Protein AF-A0A1W9LUV1-F1 (afdb_monomer)

Nearest PDB structures (foldseek):
  4aqg-assembly1_A  TM=1.343E-01  e=5.822E+00  Orthonairovirus haemorrhagiae

Structure (mmCIF, N/CA/C/O backbone):
data_AF-A0A1W9LUV1-F1
#
_entry.id   AF-A0A1W9LUV1-F1
#
loop_
_atom_site.group_PDB
_atom_site.id
_atom_site.type_symbol
_atom_site.label_atom_id
_atom_site.label_alt_id
_atom_site.label_comp_id
_atom_site.label_asym_id
_atom_site.label_entity_id
_atom_site.label_seq_id
_atom_site.pdbx_PDB_ins_code
_atom_site.Cartn_x
_atom_site.Cartn_y
_atom_site.Cartn_z
_atom_site.occupancy
_atom_site.B_iso_or_equiv
_atom_site.auth_seq_id
_atom_site.auth_comp_id
_atom_site.auth_asym_id
_atom_site.auth_atom_id
_atom_site.pdbx_PDB_model_num
ATOM 1 N N . PRO A 1 1 ? 11.591 26.252 -3.740 1.00 35.94 1 PRO A N 1
ATOM 2 C CA . PRO A 1 1 ? 12.632 25.291 -3.309 1.00 35.94 1 PRO A CA 1
ATOM 3 C C . PRO A 1 1 ? 13.665 25.132 -4.427 1.00 35.94 1 PRO A C 1
ATOM 5 O O . PRO A 1 1 ? 13.348 24.593 -5.482 1.00 35.94 1 PRO A O 1
ATOM 8 N N . CYS A 1 2 ? 14.838 25.736 -4.238 1.00 26.61 2 CYS A N 1
ATOM 9 C CA . CYS A 1 2 ? 15.963 25.595 -5.154 1.00 26.61 2 CYS A CA 1
ATOM 10 C C . CYS A 1 2 ? 16.460 24.149 -5.034 1.00 26.61 2 CYS A C 1
ATOM 12 O O . CYS A 1 2 ? 16.836 23.737 -3.942 1.00 26.61 2 CYS A O 1
ATOM 14 N N . PHE A 1 3 ? 16.356 23.366 -6.105 1.00 33.03 3 PHE A N 1
ATOM 15 C CA . PHE A 1 3 ? 16.938 22.026 -6.152 1.00 33.03 3 PHE A CA 1
ATOM 16 C C . PHE A 1 3 ? 18.464 22.160 -6.077 1.00 33.03 3 PHE A C 1
ATOM 18 O O . PHE A 1 3 ? 19.023 22.995 -6.791 1.00 33.03 3 PHE A O 1
ATOM 25 N N . GLU A 1 4 ? 19.138 21.347 -5.265 1.00 45.16 4 GLU A N 1
ATOM 26 C CA . GLU A 1 4 ? 20.599 21.269 -5.316 1.00 45.16 4 GLU A CA 1
ATOM 27 C C . GLU A 1 4 ? 21.034 20.719 -6.689 1.00 45.16 4 GLU A C 1
ATOM 29 O O . GLU A 1 4 ? 20.419 19.802 -7.246 1.00 45.16 4 GLU A O 1
ATOM 34 N N . GLU A 1 5 ? 22.093 21.297 -7.266 1.00 40.78 5 GLU A N 1
ATOM 35 C CA . GLU A 1 5 ? 22.577 21.003 -8.626 1.00 40.78 5 GLU A CA 1
ATOM 36 C C . GLU A 1 5 ? 22.843 19.508 -8.878 1.00 40.78 5 GLU A C 1
ATOM 38 O O . GLU A 1 5 ? 22.797 19.051 -10.021 1.00 40.78 5 GLU A O 1
ATOM 43 N N . GLU A 1 6 ? 23.081 18.723 -7.830 1.00 44.38 6 GLU A N 1
ATOM 44 C CA . GLU A 1 6 ? 23.511 17.329 -7.917 1.00 44.38 6 GLU A CA 1
ATOM 45 C C . GLU A 1 6 ? 22.343 16.321 -7.970 1.00 44.38 6 GLU A C 1
ATOM 47 O O . GLU A 1 6 ? 22.451 15.305 -8.665 1.00 44.38 6 GLU A O 1
ATOM 52 N N . GLU A 1 7 ? 21.187 16.612 -7.350 1.00 44.09 7 GLU A N 1
ATOM 53 C CA . GLU A 1 7 ? 19.952 15.839 -7.590 1.00 44.09 7 GLU A CA 1
ATOM 54 C C . GLU A 1 7 ? 19.446 16.110 -9.007 1.00 44.09 7 GLU A C 1
ATOM 56 O O . GLU A 1 7 ? 19.129 15.177 -9.752 1.00 44.09 7 GLU A O 1
ATOM 61 N N . GLN A 1 8 ? 19.513 17.374 -9.444 1.00 52.41 8 GLN A N 1
ATOM 62 C CA . GLN A 1 8 ? 19.297 17.706 -10.845 1.00 52.41 8 GLN A CA 1
ATOM 63 C C . GLN A 1 8 ? 20.278 16.955 -11.747 1.00 52.41 8 GLN A C 1
ATOM 65 O O . GLN A 1 8 ? 19.865 16.501 -12.806 1.00 52.41 8 GLN A O 1
ATOM 70 N N . GLN A 1 9 ? 21.548 16.771 -11.370 1.00 50.47 9 GLN A N 1
ATOM 71 C CA . GLN A 1 9 ? 22.484 15.961 -12.157 1.00 50.47 9 GLN A CA 1
ATOM 72 C C . GLN A 1 9 ? 22.097 14.480 -12.198 1.00 50.47 9 GLN A C 1
ATOM 74 O O . GLN A 1 9 ? 22.170 13.895 -13.274 1.00 50.47 9 GLN A O 1
ATOM 79 N N . PHE A 1 10 ? 21.653 13.864 -11.097 1.00 52.03 10 PHE A N 1
ATOM 80 C CA . PHE A 1 10 ? 21.172 12.475 -11.110 1.00 52.03 10 PHE A CA 1
ATOM 81 C C . PHE A 1 10 ? 19.914 12.325 -11.977 1.00 52.03 10 PHE A C 1
ATOM 83 O O . PHE A 1 10 ? 19.865 11.470 -12.862 1.00 52.03 10 PHE A O 1
ATOM 90 N N . GLU A 1 11 ? 18.923 13.199 -11.802 1.00 53.28 11 GLU A N 1
ATOM 91 C CA . GLU A 1 11 ? 17.719 13.210 -12.633 1.00 53.28 11 GLU A CA 1
ATOM 92 C C . GLU A 1 11 ? 18.021 13.523 -14.107 1.00 53.28 11 GLU A C 1
ATOM 94 O O . GLU A 1 11 ? 17.434 12.905 -14.994 1.00 53.28 11 GLU A O 1
ATOM 99 N N . ARG A 1 12 ? 18.958 14.438 -14.397 1.00 55.22 12 ARG A N 1
ATOM 100 C CA . ARG A 1 12 ? 19.444 14.731 -15.761 1.00 55.22 12 ARG A CA 1
ATOM 101 C C . ARG A 1 12 ? 20.170 13.524 -16.358 1.00 55.22 12 ARG A C 1
ATOM 103 O O . ARG A 1 12 ? 20.019 13.255 -17.546 1.00 55.22 12 ARG A O 1
ATOM 110 N N . LYS A 1 13 ? 20.923 12.780 -15.546 1.00 52.38 13 LYS A N 1
ATOM 111 C CA . LYS A 1 13 ? 21.711 11.608 -15.954 1.00 52.38 13 LYS A CA 1
ATOM 112 C C . LYS A 1 13 ? 20.850 10.388 -16.256 1.00 52.38 13 LYS A C 1
ATOM 114 O O . LYS A 1 13 ? 21.116 9.679 -17.218 1.00 52.38 13 LYS A O 1
ATOM 119 N N . TYR A 1 14 ? 19.776 10.188 -15.498 1.00 56.25 14 TYR A N 1
ATOM 120 C CA . TYR A 1 14 ? 18.808 9.109 -15.717 1.00 56.25 14 TYR A CA 1
ATOM 121 C C . TYR A 1 14 ? 17.486 9.635 -16.267 1.00 56.25 14 TYR A C 1
ATOM 123 O O . TYR A 1 14 ? 16.431 9.053 -16.011 1.00 56.25 14 TYR A O 1
ATOM 131 N N . LYS A 1 15 ? 17.540 10.719 -17.051 1.00 55.66 15 LYS A N 1
ATOM 132 C CA . LYS A 1 15 ? 16.365 11.445 -17.547 1.00 55.66 15 LYS A CA 1
ATOM 133 C C . LYS A 1 15 ? 15.333 10.533 -18.194 1.00 55.66 15 LYS A C 1
ATOM 135 O O . LYS A 1 15 ? 14.156 10.806 -18.053 1.00 55.66 15 LYS A O 1
ATOM 140 N N . ASN A 1 16 ? 15.738 9.436 -18.832 1.00 48.62 16 ASN A N 1
ATOM 141 C CA . ASN A 1 16 ? 14.811 8.482 -19.449 1.00 48.62 16 ASN A CA 1
ATOM 142 C C . ASN A 1 16 ? 14.087 7.585 -18.426 1.00 48.62 16 ASN A C 1
ATOM 144 O O . ASN A 1 16 ? 12.882 7.390 -18.559 1.00 48.62 16 ASN A O 1
ATOM 148 N N . ILE A 1 17 ? 14.773 7.115 -17.372 1.00 52.34 17 ILE A N 1
ATOM 149 C CA . ILE A 1 17 ? 14.122 6.433 -16.235 1.00 52.34 17 ILE A CA 1
ATOM 150 C C . ILE A 1 17 ? 13.185 7.413 -15.555 1.00 52.34 17 ILE A C 1
ATOM 152 O O . ILE A 1 17 ? 12.023 7.111 -15.345 1.00 52.34 17 ILE A O 1
ATOM 156 N N . PHE A 1 18 ? 13.674 8.613 -15.251 1.00 53.88 18 PHE A N 1
ATOM 157 C CA . PHE A 1 18 ? 12.860 9.628 -14.610 1.00 53.88 18 PHE A CA 1
ATOM 158 C C . PHE A 1 18 ? 11.745 10.131 -15.512 1.00 53.88 18 PHE A C 1
ATOM 160 O O . PHE A 1 18 ? 10.727 10.512 -14.982 1.00 53.88 18 PHE A O 1
ATOM 167 N N . LYS A 1 19 ? 11.851 10.105 -16.841 1.00 60.12 19 LYS A N 1
ATOM 168 C CA . LYS A 1 19 ? 10.732 10.436 -17.733 1.00 60.12 19 LYS A CA 1
ATOM 169 C C . LYS A 1 19 ? 9.637 9.374 -17.628 1.00 60.12 19 LYS A C 1
ATOM 171 O O . LYS A 1 19 ? 8.477 9.733 -17.484 1.00 60.12 19 LYS A O 1
ATOM 176 N N . LEU A 1 20 ? 10.019 8.095 -17.608 1.00 58.31 20 LEU A N 1
ATOM 177 C CA . LEU A 1 20 ? 9.099 6.967 -17.426 1.00 58.31 20 LEU A CA 1
ATOM 178 C C . LEU A 1 20 ? 8.501 6.920 -16.008 1.00 58.31 20 LEU A C 1
ATOM 180 O O . LEU A 1 20 ? 7.327 6.604 -15.831 1.00 58.31 20 LEU A O 1
ATOM 184 N N . LEU A 1 21 ? 9.294 7.273 -14.992 1.00 55.88 21 LEU A N 1
ATOM 185 C CA . LEU A 1 21 ? 8.849 7.349 -13.606 1.00 55.88 21 LEU A CA 1
ATOM 186 C C . LEU A 1 21 ? 8.041 8.624 -13.340 1.00 55.88 21 LEU A C 1
ATOM 188 O O . LEU A 1 21 ? 7.034 8.516 -12.680 1.00 55.88 21 LEU A O 1
ATOM 192 N N . LYS A 1 22 ? 8.381 9.803 -13.878 1.00 57.75 22 LYS A N 1
ATOM 193 C CA . LYS A 1 22 ? 7.705 11.099 -13.624 1.00 57.75 22 LYS A CA 1
ATOM 194 C C . LYS A 1 22 ? 6.375 11.276 -14.361 1.00 57.75 22 LYS A C 1
ATOM 196 O O . LYS A 1 22 ? 5.813 12.373 -14.330 1.00 57.75 22 LYS A O 1
ATOM 201 N N . ALA A 1 23 ? 5.859 10.244 -15.026 1.00 60.81 23 ALA A N 1
ATOM 202 C CA . ALA A 1 23 ? 4.505 10.282 -15.556 1.00 60.81 23 ALA A CA 1
ATOM 203 C C . ALA A 1 23 ? 3.530 10.534 -14.390 1.00 60.81 23 ALA A C 1
ATOM 205 O O . ALA A 1 23 ? 3.327 9.683 -13.527 1.00 60.81 23 ALA A O 1
ATOM 206 N N . ASN A 1 24 ? 2.966 11.742 -14.339 1.00 55.75 24 ASN A N 1
ATOM 207 C CA . ASN A 1 24 ? 1.957 12.142 -13.351 1.00 55.75 24 ASN A CA 1
ATOM 208 C C . ASN A 1 24 ? 0.527 12.014 -13.915 1.00 55.75 24 ASN A C 1
ATOM 210 O O . ASN A 1 24 ? -0.446 12.347 -13.240 1.00 55.75 24 ASN A O 1
ATOM 214 N N . LYS A 1 25 ? 0.398 11.569 -15.172 1.00 66.19 25 LYS A N 1
ATOM 215 C CA . LYS A 1 25 ? -0.862 11.384 -15.901 1.00 66.19 25 LYS A CA 1
ATOM 216 C C . LYS A 1 25 ? -1.093 9.898 -16.198 1.00 66.19 25 LYS A C 1
ATOM 218 O O . LYS A 1 25 ? -0.327 9.051 -15.759 1.00 66.19 25 LYS A O 1
ATOM 223 N N . SER A 1 26 ? -2.221 9.596 -16.842 1.00 67.50 26 SER A N 1
ATOM 224 C CA . SER A 1 26 ? -2.562 8.222 -17.237 1.00 67.50 26 SER A CA 1
ATOM 225 C C . SER A 1 26 ? -1.525 7.722 -18.232 1.00 67.50 26 SER A C 1
ATOM 227 O O . SER A 1 26 ? -1.063 8.516 -19.049 1.00 67.50 26 SER A O 1
ATOM 229 N N . TYR A 1 27 ? -1.195 6.432 -18.180 1.00 71.56 27 TYR A N 1
ATOM 230 C CA . TYR A 1 27 ? -0.294 5.834 -19.161 1.00 71.56 27 TYR A CA 1
ATOM 231 C C . TYR A 1 27 ? -0.952 5.671 -20.529 1.00 71.56 27 TYR A C 1
ATOM 233 O O . TYR A 1 27 ? -0.259 5.358 -21.486 1.00 71.56 27 TYR A O 1
ATOM 241 N N . LYS A 1 28 ? -2.261 5.925 -20.647 1.00 71.19 28 LYS A N 1
ATOM 242 C CA . LYS A 1 28 ? -3.014 5.808 -21.895 1.00 71.19 28 LYS A CA 1
ATOM 243 C C . LYS A 1 28 ? -2.363 6.531 -23.078 1.00 71.19 28 LYS A C 1
ATOM 245 O O . LYS A 1 28 ? -2.226 5.924 -24.125 1.00 71.19 28 LYS A O 1
ATOM 250 N N . GLU A 1 29 ? -1.937 7.785 -22.917 1.00 66.88 29 GLU A N 1
ATOM 251 C CA . GLU A 1 29 ? -1.304 8.542 -24.013 1.00 66.88 29 GLU A CA 1
ATOM 252 C C . GLU A 1 29 ? 0.033 7.911 -24.438 1.00 66.88 29 GLU A C 1
ATOM 254 O O . GLU A 1 29 ? 0.269 7.725 -25.629 1.00 66.88 29 GLU A O 1
ATOM 259 N N . ASP A 1 30 ? 0.865 7.507 -23.470 1.00 66.56 30 ASP A N 1
ATOM 260 C CA . ASP A 1 30 ? 2.133 6.815 -23.737 1.00 66.56 30 ASP A CA 1
ATOM 261 C C . ASP A 1 30 ? 1.888 5.441 -24.393 1.00 66.56 30 ASP A C 1
ATOM 263 O O . ASP A 1 30 ? 2.606 5.033 -25.304 1.00 66.56 30 ASP A O 1
ATOM 267 N N . VAL A 1 31 ? 0.858 4.713 -23.953 1.00 69.12 31 VAL A N 1
ATOM 268 C CA . VAL A 1 31 ? 0.455 3.421 -24.523 1.00 69.12 31 VAL A CA 1
ATOM 269 C C . VAL A 1 31 ? -0.046 3.603 -25.954 1.00 69.12 31 VAL A C 1
ATOM 271 O O . VAL A 1 31 ? 0.448 2.906 -26.836 1.00 69.12 31 VAL A O 1
ATOM 274 N N . ASP A 1 32 ? -0.940 4.563 -26.201 1.00 69.94 32 ASP A N 1
ATOM 275 C CA . ASP A 1 32 ? -1.523 4.864 -27.513 1.00 69.94 32 ASP A CA 1
ATOM 276 C C . ASP A 1 32 ? -0.442 5.312 -28.517 1.00 69.94 32 ASP A C 1
ATOM 278 O O . ASP A 1 32 ? -0.419 4.857 -29.667 1.00 69.94 32 ASP A O 1
ATOM 282 N N . GLU A 1 33 ? 0.495 6.168 -28.086 1.00 65.69 33 GLU A N 1
ATOM 283 C CA . GLU A 1 33 ? 1.632 6.598 -28.906 1.00 65.69 33 GLU A CA 1
ATOM 284 C C . GLU A 1 33 ? 2.486 5.394 -29.311 1.00 65.69 33 GLU A C 1
ATOM 286 O O . GLU A 1 33 ? 2.773 5.204 -30.498 1.00 65.69 33 GLU A O 1
ATOM 291 N N . ILE A 1 34 ? 2.845 4.531 -28.359 1.00 62.41 34 ILE A N 1
ATOM 292 C CA . ILE A 1 34 ? 3.698 3.383 -28.661 1.00 62.41 34 ILE A CA 1
ATOM 293 C C . ILE A 1 34 ? 2.934 2.311 -29.457 1.00 62.41 34 ILE A C 1
ATOM 295 O O . ILE A 1 34 ? 3.510 1.710 -30.364 1.00 62.41 34 ILE A O 1
ATOM 299 N N . GLU A 1 35 ? 1.635 2.116 -29.227 1.00 67.56 35 GLU A N 1
ATOM 300 C CA . GLU A 1 35 ? 0.807 1.237 -30.057 1.00 67.56 35 GLU A CA 1
ATOM 301 C C . GLU A 1 35 ? 0.777 1.718 -31.506 1.00 67.56 35 GLU A C 1
ATOM 303 O O . GLU A 1 35 ? 0.850 0.908 -32.433 1.00 67.56 35 GLU A O 1
ATOM 308 N N . SER A 1 36 ? 0.697 3.034 -31.718 1.00 69.62 36 SER A N 1
ATOM 309 C CA . SER A 1 36 ? 0.755 3.621 -33.055 1.00 69.62 36 SER A CA 1
ATOM 310 C C . SER A 1 36 ? 2.098 3.338 -33.740 1.00 69.62 36 SER A C 1
ATOM 312 O O . SER A 1 36 ? 2.127 3.043 -34.935 1.00 69.62 36 SER A O 1
ATOM 314 N N . LEU A 1 37 ? 3.204 3.360 -32.987 1.00 63.84 37 LEU A N 1
ATOM 315 C CA . LEU A 1 37 ? 4.542 3.037 -33.484 1.00 63.84 37 LEU A CA 1
ATOM 316 C C . LEU A 1 37 ? 4.687 1.543 -33.799 1.00 63.84 37 LEU A C 1
ATOM 318 O O . LEU A 1 37 ? 5.249 1.196 -34.835 1.00 63.84 37 LEU A O 1
ATOM 322 N N . VAL A 1 38 ? 4.129 0.660 -32.967 1.00 64.44 38 VAL A N 1
ATOM 323 C CA . VAL A 1 38 ? 4.131 -0.791 -33.212 1.00 64.44 38 VAL A CA 1
ATOM 324 C C . VAL A 1 38 ? 3.279 -1.147 -34.426 1.00 64.44 38 VAL A C 1
ATOM 326 O O . VAL A 1 38 ? 3.728 -1.930 -35.257 1.00 64.44 38 VAL A O 1
ATOM 329 N N . LYS A 1 39 ? 2.099 -0.531 -34.587 1.00 70.19 39 LYS A N 1
ATOM 330 C CA . LYS A 1 39 ? 1.246 -0.695 -35.781 1.00 70.19 39 LYS A CA 1
ATOM 331 C C . LYS A 1 39 ? 1.945 -0.231 -37.062 1.00 70.19 39 LYS A C 1
ATOM 333 O O . LYS A 1 39 ? 1.699 -0.802 -38.118 1.00 70.19 39 LYS A O 1
ATOM 338 N N . LYS A 1 40 ? 2.806 0.791 -36.969 1.00 67.94 40 LYS A N 1
ATOM 339 C CA . LYS A 1 40 ? 3.644 1.278 -38.079 1.00 67.94 40 LYS A CA 1
ATOM 340 C C . LYS A 1 40 ? 4.886 0.419 -38.324 1.00 67.94 40 LYS A C 1
ATOM 342 O O . LYS A 1 40 ? 5.486 0.530 -39.388 1.00 67.94 40 LYS A O 1
ATOM 347 N N . SER A 1 41 ? 5.293 -0.410 -37.365 1.00 59.97 41 SER A N 1
ATOM 348 C CA . SER A 1 41 ? 6.426 -1.319 -37.525 1.00 59.97 41 SER A CA 1
ATOM 349 C C . SER A 1 41 ? 5.978 -2.638 -38.163 1.00 59.97 41 SER A C 1
ATOM 351 O O . SER A 1 41 ? 4.960 -3.206 -37.781 1.00 59.97 41 SER A O 1
ATOM 353 N N . GLU A 1 42 ? 6.758 -3.178 -39.102 1.00 59.41 42 GLU A N 1
ATOM 354 C CA . GLU A 1 42 ? 6.457 -4.470 -39.751 1.00 59.41 42 GLU A CA 1
ATOM 355 C C . GLU A 1 42 ? 6.487 -5.663 -38.772 1.00 59.41 42 GLU A C 1
ATOM 357 O O . GLU A 1 42 ? 5.980 -6.746 -39.068 1.00 59.41 42 GLU A O 1
ATOM 362 N N . LYS A 1 43 ? 7.058 -5.479 -37.573 1.00 61.56 43 LYS A N 1
ATOM 363 C CA . LYS A 1 43 ? 7.154 -6.508 -36.535 1.00 61.56 43 LYS A CA 1
ATOM 364 C C . LYS A 1 43 ? 6.009 -6.373 -35.533 1.00 61.56 43 LYS A C 1
ATOM 366 O O . LYS A 1 43 ? 6.004 -5.489 -34.686 1.00 61.56 43 LYS A O 1
ATOM 371 N N . LYS A 1 44 ? 5.077 -7.333 -35.570 1.00 59.50 44 LYS A N 1
ATOM 372 C CA . LYS A 1 44 ? 3.955 -7.433 -34.613 1.00 59.50 44 LYS A CA 1
ATOM 373 C C . LYS A 1 44 ? 4.397 -7.637 -33.159 1.00 59.50 44 LYS A C 1
ATOM 375 O O . LYS A 1 44 ? 3.599 -7.375 -32.259 1.00 59.50 44 LYS A O 1
ATOM 380 N N . ASP A 1 45 ? 5.629 -8.096 -32.939 1.00 65.25 45 ASP A N 1
ATOM 381 C CA . ASP A 1 45 ? 6.260 -8.241 -31.629 1.00 65.25 45 ASP A CA 1
ATOM 382 C C . ASP A 1 45 ? 7.583 -7.470 -31.602 1.00 65.25 45 ASP A C 1
ATOM 384 O O . ASP A 1 45 ? 8.527 -7.772 -32.336 1.00 65.25 45 ASP A O 1
ATOM 388 N N . PHE A 1 46 ? 7.629 -6.446 -30.750 1.00 74.31 46 PHE A N 1
ATOM 389 C CA . PHE A 1 46 ? 8.786 -5.587 -30.539 1.00 74.31 46 PHE A CA 1
ATOM 390 C C . PHE A 1 46 ? 9.327 -5.801 -29.123 1.00 74.31 46 PHE A C 1
ATOM 392 O O . PHE A 1 46 ? 8.595 -5.686 -28.134 1.00 74.31 46 PHE A O 1
ATOM 399 N N . ALA A 1 47 ? 10.616 -6.114 -29.036 1.00 81.12 47 ALA A N 1
ATOM 400 C CA . ALA A 1 47 ? 11.361 -6.146 -27.790 1.00 81.12 47 ALA A CA 1
ATOM 401 C C . ALA A 1 47 ? 12.496 -5.127 -27.862 1.00 81.12 4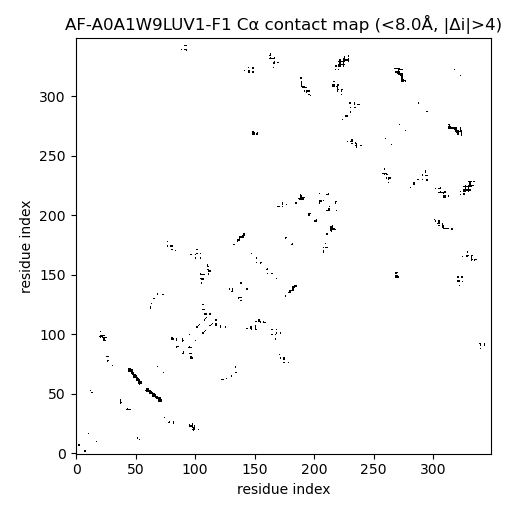7 ALA A C 1
ATOM 403 O O . ALA A 1 47 ? 13.089 -4.917 -28.921 1.00 81.12 47 ALA A O 1
ATOM 404 N N . PHE A 1 48 ? 12.800 -4.501 -26.732 1.00 80.75 48 PHE A N 1
ATOM 405 C CA . PHE A 1 48 ? 13.865 -3.511 -26.635 1.00 80.75 48 PHE A CA 1
ATOM 406 C C . PHE A 1 48 ? 14.741 -3.766 -25.414 1.00 80.75 48 PHE A C 1
ATOM 408 O O . PHE A 1 48 ? 14.388 -4.524 -24.511 1.00 80.75 48 PHE A O 1
ATOM 415 N N . SER A 1 49 ? 15.898 -3.117 -25.396 1.00 82.50 49 SER A N 1
ATOM 416 C CA . SER A 1 49 ? 16.851 -3.199 -24.296 1.00 82.50 49 SER A CA 1
ATOM 417 C C . SER A 1 49 ? 17.064 -1.813 -23.701 1.00 82.50 49 SER A C 1
ATOM 419 O O . SER A 1 49 ? 17.125 -0.819 -24.423 1.00 82.50 49 SER A O 1
ATOM 421 N N . LEU A 1 50 ? 17.199 -1.749 -22.381 1.00 82.25 50 LEU A N 1
ATOM 422 C CA . LEU A 1 50 ? 17.539 -0.543 -21.641 1.00 82.25 50 LEU A CA 1
ATOM 423 C C . LEU A 1 50 ? 18.963 -0.673 -21.103 1.00 82.25 50 LEU A C 1
ATOM 425 O O . LEU A 1 50 ? 19.241 -1.531 -20.264 1.00 82.25 50 LEU A O 1
ATOM 429 N N . LEU A 1 51 ? 19.859 0.191 -21.582 1.00 79.19 51 LEU A N 1
ATOM 430 C CA . LEU A 1 51 ? 21.220 0.314 -21.069 1.00 79.19 51 LEU A CA 1
ATOM 431 C C . LEU A 1 51 ? 21.297 1.489 -20.091 1.00 79.19 51 LEU A C 1
ATOM 433 O O . LEU A 1 51 ? 21.085 2.642 -20.465 1.00 79.19 51 LEU A O 1
ATOM 437 N N . PHE A 1 52 ? 21.641 1.188 -18.845 1.00 79.38 52 PHE A N 1
ATOM 438 C CA . PHE A 1 52 ? 21.909 2.161 -17.796 1.00 79.38 52 PHE A CA 1
ATOM 439 C C . PHE A 1 52 ? 23.408 2.256 -17.580 1.00 79.38 52 PHE A C 1
ATOM 441 O O . PHE A 1 52 ? 24.058 1.262 -17.255 1.00 79.38 52 PHE A O 1
ATOM 448 N N . PHE A 1 53 ? 23.952 3.454 -17.749 1.00 73.31 53 PHE A N 1
ATOM 449 C CA . PHE A 1 53 ? 25.382 3.699 -17.650 1.00 73.31 53 PHE A CA 1
ATOM 450 C C . PHE A 1 53 ? 25.670 5.038 -16.973 1.00 73.31 53 PHE A C 1
ATOM 452 O O . PHE A 1 53 ? 24.840 5.950 -16.956 1.00 73.31 53 PHE A O 1
ATOM 459 N N . ASP A 1 54 ? 26.870 5.142 -16.420 1.00 71.81 54 ASP A N 1
ATOM 460 C CA . ASP A 1 54 ? 27.466 6.365 -15.919 1.00 71.81 54 ASP A CA 1
ATOM 461 C C . ASP A 1 54 ? 28.570 6.794 -16.894 1.00 71.81 54 ASP A C 1
ATOM 463 O O . ASP A 1 54 ? 29.551 6.079 -17.090 1.00 71.81 54 ASP A O 1
ATOM 467 N N . LYS A 1 55 ? 28.394 7.948 -17.545 1.00 66.88 55 LYS A N 1
ATOM 468 C CA . LYS A 1 55 ? 29.447 8.557 -18.358 1.00 66.88 55 LYS A CA 1
ATOM 469 C C . LYS A 1 55 ? 30.173 9.602 -17.520 1.00 66.88 55 LYS A C 1
ATOM 471 O O . LYS A 1 55 ? 29.624 10.673 -17.255 1.00 66.88 55 LYS A O 1
ATOM 476 N N . GLN A 1 56 ? 31.411 9.301 -17.150 1.00 71.88 56 GLN A N 1
ATOM 477 C CA . GLN A 1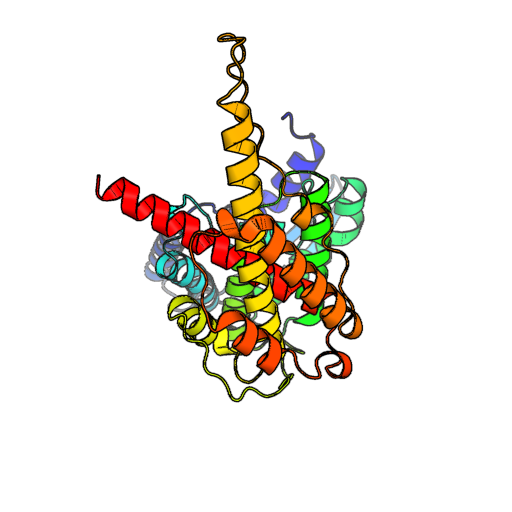 56 ? 32.363 10.279 -16.631 1.00 71.88 56 GLN A CA 1
ATOM 478 C C . GLN A 1 56 ? 33.277 10.759 -17.765 1.00 71.88 56 GLN A C 1
ATOM 480 O O . GLN A 1 56 ? 33.269 10.186 -18.854 1.00 71.88 56 GLN A O 1
ATOM 485 N N . LYS A 1 57 ? 34.058 11.828 -17.539 1.00 67.88 57 LYS A N 1
ATOM 486 C CA . LYS A 1 57 ? 34.877 12.464 -18.593 1.00 67.88 57 LYS A CA 1
ATOM 487 C C . LYS A 1 57 ? 35.742 11.458 -19.375 1.00 67.88 57 LYS A C 1
ATOM 489 O O . LYS A 1 57 ? 35.818 11.585 -20.591 1.00 67.88 57 LYS A O 1
ATOM 494 N N . ASN A 1 58 ? 36.292 10.441 -18.699 1.00 73.50 58 ASN A N 1
ATOM 495 C CA . ASN A 1 58 ? 37.193 9.442 -19.293 1.00 73.50 58 ASN A CA 1
ATOM 496 C C . ASN A 1 58 ? 36.752 7.977 -19.067 1.00 73.50 58 ASN A C 1
ATOM 498 O O . ASN A 1 58 ? 37.517 7.069 -19.373 1.00 73.50 58 ASN A O 1
ATOM 502 N N . ALA A 1 59 ? 35.559 7.730 -18.514 1.00 70.25 59 ALA A N 1
ATOM 503 C CA . ALA A 1 59 ? 35.091 6.381 -18.177 1.00 70.25 59 ALA A CA 1
ATOM 504 C C . ALA A 1 59 ? 33.613 6.190 -18.540 1.00 70.25 59 ALA A C 1
ATOM 506 O O . ALA A 1 59 ? 32.808 7.123 -18.457 1.00 70.25 59 ALA A O 1
ATOM 507 N N . PHE A 1 60 ? 33.274 4.970 -18.951 1.00 77.31 60 PHE A N 1
ATOM 508 C CA . PHE A 1 60 ? 31.915 4.546 -19.267 1.00 77.31 60 PHE A CA 1
ATOM 509 C C . PHE A 1 60 ? 31.580 3.322 -18.417 1.00 77.31 60 PHE A C 1
ATOM 511 O O . PHE A 1 60 ? 31.908 2.193 -18.782 1.00 77.31 60 PHE A O 1
ATOM 518 N N . ASP A 1 61 ? 30.934 3.551 -17.277 1.00 75.56 61 ASP A N 1
ATOM 519 C CA . ASP A 1 61 ? 30.598 2.478 -16.347 1.00 75.56 61 ASP A CA 1
ATOM 520 C C . ASP A 1 61 ? 29.186 1.979 -16.640 1.00 75.56 61 ASP A C 1
ATOM 522 O O . ASP A 1 61 ? 28.192 2.675 -16.413 1.00 75.56 61 ASP A O 1
ATOM 526 N N . ILE A 1 62 ? 29.073 0.753 -17.147 1.00 77.75 62 ILE A N 1
ATOM 527 C CA . ILE A 1 62 ? 27.773 0.106 -17.330 1.00 77.75 62 ILE A CA 1
ATOM 528 C C . ILE A 1 62 ? 27.241 -0.295 -15.956 1.00 77.75 62 ILE A C 1
ATOM 530 O O . ILE A 1 62 ? 27.816 -1.129 -15.263 1.00 77.75 62 ILE A O 1
ATOM 534 N N . LEU A 1 63 ? 26.105 0.283 -15.577 1.00 77.69 63 LEU A N 1
ATOM 535 C CA . LEU A 1 63 ? 25.442 -0.004 -14.309 1.00 77.69 63 LEU A CA 1
ATOM 5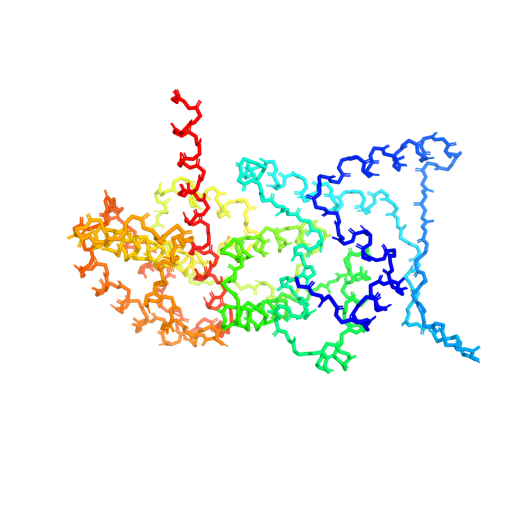36 C C . LEU A 1 63 ? 24.532 -1.218 -14.434 1.00 77.69 63 LEU A C 1
ATOM 538 O O . LEU A 1 63 ? 24.494 -2.059 -13.536 1.00 77.69 63 LEU A O 1
ATOM 542 N N . LYS A 1 64 ? 23.773 -1.289 -15.535 1.00 84.69 64 LYS A N 1
ATOM 543 C CA . LYS A 1 64 ? 22.924 -2.435 -15.854 1.00 84.69 64 LYS A CA 1
ATOM 544 C C . LYS A 1 64 ? 22.471 -2.423 -17.307 1.00 84.69 64 LYS A C 1
ATOM 546 O O . LYS A 1 64 ? 22.120 -1.374 -17.836 1.00 84.69 64 LYS A O 1
ATOM 551 N N . LEU A 1 65 ? 22.393 -3.600 -17.914 1.00 86.94 65 LEU A N 1
ATOM 552 C CA . LEU A 1 65 ? 21.683 -3.825 -19.167 1.00 86.94 65 LEU A CA 1
ATOM 553 C C . LEU A 1 65 ? 20.458 -4.692 -18.872 1.00 86.94 65 LEU A C 1
ATOM 555 O O . LEU A 1 65 ? 20.611 -5.836 -18.458 1.00 86.94 65 LEU A O 1
ATOM 559 N N . ILE A 1 66 ? 19.259 -4.152 -19.086 1.00 87.81 66 ILE A N 1
ATOM 560 C CA . ILE A 1 66 ? 18.009 -4.920 -19.054 1.00 87.81 66 ILE A CA 1
ATOM 561 C C . ILE A 1 66 ? 17.636 -5.190 -20.506 1.00 87.81 66 ILE A C 1
ATOM 563 O O . ILE A 1 66 ? 17.245 -4.273 -21.223 1.00 87.81 66 ILE A O 1
ATOM 567 N N . SER A 1 67 ? 17.828 -6.419 -20.966 1.00 89.06 67 SER A N 1
ATOM 568 C CA . SER A 1 67 ? 17.626 -6.791 -22.371 1.00 89.06 67 SER A CA 1
ATOM 569 C C . SER A 1 67 ? 16.286 -7.481 -22.588 1.00 89.06 67 SER A C 1
ATOM 571 O O . SER A 1 67 ? 15.704 -7.982 -21.638 1.00 89.06 67 SER A O 1
ATOM 573 N N . ASN A 1 68 ? 15.804 -7.546 -23.831 1.00 87.94 68 ASN A N 1
ATOM 574 C CA . ASN A 1 68 ? 14.629 -8.347 -24.209 1.00 87.94 68 ASN A CA 1
ATOM 575 C C . ASN A 1 68 ? 13.340 -7.984 -23.446 1.00 87.94 68 ASN A C 1
ATOM 577 O O . ASN A 1 68 ? 12.562 -8.851 -23.044 1.00 87.94 68 ASN A O 1
ATOM 581 N N . ILE A 1 69 ? 13.101 -6.691 -23.237 1.00 86.81 69 ILE A N 1
ATOM 582 C CA . ILE A 1 69 ? 11.859 -6.197 -22.648 1.00 86.81 69 ILE A CA 1
ATOM 583 C C . ILE A 1 69 ? 10.777 -6.264 -23.719 1.00 86.81 69 ILE A C 1
ATOM 585 O O . ILE A 1 69 ? 10.775 -5.486 -24.672 1.00 86.81 69 ILE A O 1
ATOM 589 N N . GLU A 1 70 ? 9.850 -7.201 -23.558 1.00 85.62 70 GLU A N 1
ATOM 590 C CA . GLU A 1 70 ? 8.701 -7.334 -24.447 1.00 85.62 70 GLU A CA 1
ATOM 591 C C . GLU A 1 70 ? 7.715 -6.185 -24.227 1.00 85.62 70 GLU A C 1
ATOM 593 O O . GLU A 1 70 ? 7.105 -6.054 -23.160 1.00 85.62 70 GLU A O 1
ATOM 598 N N . TYR A 1 71 ? 7.509 -5.375 -25.265 1.00 80.44 71 TYR A N 1
ATOM 599 C CA . TYR A 1 71 ? 6.657 -4.193 -25.184 1.00 80.44 71 TYR A CA 1
ATOM 600 C C . TYR A 1 71 ? 5.217 -4.522 -24.762 1.00 80.44 71 TYR A C 1
ATOM 602 O O . TYR A 1 71 ? 4.699 -3.917 -23.827 1.00 80.44 71 TYR A O 1
ATOM 610 N N . LYS A 1 72 ? 4.586 -5.534 -25.373 1.00 81.50 72 LYS A N 1
ATOM 611 C CA . LYS A 1 72 ? 3.207 -5.939 -25.037 1.00 81.50 72 LYS A CA 1
ATOM 612 C C . LYS A 1 72 ? 3.045 -6.319 -23.563 1.00 81.50 72 LYS A C 1
ATOM 614 O O . LYS A 1 72 ? 2.008 -6.048 -22.961 1.00 81.50 72 LYS A O 1
ATOM 619 N N . LYS A 1 73 ? 4.072 -6.934 -22.964 1.00 87.56 73 LYS A N 1
ATOM 620 C CA . LYS A 1 73 ? 4.078 -7.251 -21.529 1.00 87.56 73 LYS A CA 1
ATOM 621 C C . LYS A 1 73 ? 4.213 -5.991 -20.683 1.00 87.56 73 LYS A C 1
ATOM 623 O O . LYS A 1 73 ? 3.576 -5.920 -19.639 1.00 87.56 73 LYS A O 1
ATOM 628 N N . LEU A 1 74 ? 5.019 -5.015 -21.104 1.00 86.06 74 LEU A N 1
ATOM 629 C CA . LEU A 1 74 ? 5.124 -3.726 -20.418 1.00 86.06 74 LEU A CA 1
ATOM 630 C C . LEU A 1 74 ? 3.794 -2.961 -20.451 1.00 86.06 74 LEU A C 1
ATOM 632 O O . LEU A 1 74 ? 3.352 -2.517 -19.398 1.00 86.06 74 LEU A O 1
ATOM 636 N N . VAL A 1 75 ? 3.129 -2.874 -21.607 1.00 83.31 75 VAL A N 1
ATOM 637 C CA . VAL A 1 75 ? 1.816 -2.211 -21.734 1.00 83.31 75 VAL A CA 1
ATOM 638 C C . VAL A 1 75 ? 0.811 -2.800 -20.758 1.00 83.31 75 VAL A C 1
ATOM 640 O O . VAL A 1 75 ? 0.312 -2.069 -19.912 1.00 83.31 75 VAL A O 1
ATOM 643 N N . LYS A 1 76 ? 0.618 -4.125 -20.766 1.00 87.44 76 LYS A N 1
ATOM 644 C CA . LYS A 1 76 ? -0.292 -4.798 -19.823 1.00 87.44 76 LYS A CA 1
ATOM 645 C C . LYS A 1 76 ? 0.002 -4.472 -18.357 1.00 87.44 76 LYS A C 1
ATOM 647 O O . LYS A 1 76 ? -0.909 -4.330 -17.548 1.00 87.44 76 LYS A O 1
ATOM 652 N N . LYS A 1 77 ? 1.282 -4.344 -17.994 1.00 90.88 77 LYS A N 1
ATOM 653 C CA . LYS A 1 77 ? 1.687 -3.969 -16.629 1.00 90.88 77 LYS A CA 1
ATOM 654 C C . LYS A 1 77 ? 1.300 -2.532 -16.290 1.00 90.88 77 LYS A C 1
ATOM 656 O O . LYS A 1 77 ? 0.911 -2.278 -15.154 1.00 90.88 77 LYS A O 1
ATOM 661 N N . LEU A 1 78 ? 1.432 -1.610 -17.243 1.00 88.50 78 LEU A N 1
ATOM 662 C CA . LEU A 1 78 ? 1.063 -0.203 -17.077 1.00 88.50 78 LEU A CA 1
ATOM 663 C C . LEU A 1 78 ? -0.459 -0.005 -17.087 1.00 88.50 78 LEU A C 1
ATOM 665 O O . LEU A 1 78 ? -0.963 0.766 -16.275 1.00 88.50 78 LEU A O 1
ATOM 669 N N . GLU A 1 79 ? -1.198 -0.759 -17.904 1.00 89.00 79 GLU A N 1
ATOM 670 C CA . GLU A 1 79 ? -2.669 -0.758 -17.927 1.00 89.00 79 GLU A CA 1
ATOM 671 C C . GLU A 1 79 ? -3.257 -1.076 -16.549 1.00 89.00 79 GLU A C 1
ATOM 673 O O . GLU A 1 79 ? -4.199 -0.418 -16.118 1.00 89.00 79 GLU A O 1
ATOM 678 N N . HIS A 1 80 ? -2.646 -1.988 -15.783 1.00 92.25 80 HIS A N 1
ATOM 679 C CA . HIS A 1 80 ? -3.092 -2.272 -14.417 1.00 92.25 80 HIS A CA 1
ATOM 680 C C . HIS A 1 80 ? -3.048 -1.054 -13.477 1.00 92.25 80 HIS A C 1
ATOM 682 O O . HIS A 1 80 ? -3.855 -0.983 -12.547 1.00 92.25 80 HIS A O 1
ATOM 688 N N . PHE A 1 81 ? -2.140 -0.092 -13.690 1.00 92.31 81 PHE A N 1
ATOM 689 C CA . PHE A 1 81 ? -2.151 1.165 -12.933 1.00 92.31 81 PHE A CA 1
ATOM 690 C C . PHE A 1 81 ? -3.365 2.015 -13.307 1.00 92.31 81 PHE A C 1
ATOM 692 O O . PHE A 1 81 ? -4.057 2.518 -12.420 1.00 92.31 81 PHE A O 1
ATOM 699 N N . ASP A 1 82 ? -3.653 2.141 -14.603 1.00 90.12 82 ASP A N 1
ATOM 700 C CA . ASP A 1 82 ? -4.809 2.889 -15.094 1.00 90.12 82 ASP A CA 1
ATOM 701 C C . ASP A 1 82 ? -6.137 2.239 -14.669 1.00 90.12 82 ASP A C 1
ATOM 703 O O . ASP A 1 82 ? -7.062 2.953 -14.276 1.00 90.12 82 ASP A O 1
ATOM 707 N N . ASP A 1 83 ? -6.219 0.907 -14.668 1.00 92.19 83 ASP A N 1
ATOM 708 C CA . ASP A 1 83 ? -7.380 0.148 -14.193 1.00 92.19 83 ASP A CA 1
ATOM 709 C C . ASP A 1 83 ? -7.690 0.468 -12.731 1.00 92.19 83 ASP A C 1
ATOM 711 O O . ASP A 1 83 ? -8.818 0.830 -12.398 1.00 92.19 83 ASP A O 1
ATOM 715 N N . PHE A 1 84 ? -6.687 0.398 -11.849 1.00 94.06 84 PHE A N 1
ATOM 716 C CA . PHE A 1 84 ? -6.875 0.730 -10.436 1.00 94.06 84 PHE A CA 1
ATOM 717 C C . PHE A 1 84 ? -7.166 2.213 -10.221 1.00 94.06 84 PHE A C 1
ATOM 719 O O . PHE A 1 84 ? -7.998 2.565 -9.384 1.00 94.06 84 PHE A O 1
ATOM 726 N N . ARG A 1 85 ? -6.525 3.092 -10.995 1.00 91.62 85 ARG A N 1
ATOM 727 C CA . ARG A 1 85 ? -6.790 4.529 -10.935 1.00 91.62 85 ARG A CA 1
ATOM 728 C C . ARG A 1 85 ? -8.250 4.847 -11.260 1.00 91.62 85 ARG A C 1
ATOM 730 O O . ARG A 1 85 ? -8.830 5.703 -10.592 1.00 91.62 85 ARG A O 1
ATOM 737 N N . LYS A 1 86 ? -8.826 4.169 -12.259 1.00 91.25 86 LYS A N 1
ATOM 738 C CA . LYS A 1 86 ? -10.243 4.282 -12.632 1.00 91.25 86 LYS A CA 1
ATOM 739 C C . LYS A 1 86 ? -11.152 3.624 -11.597 1.00 91.25 86 LYS A C 1
ATOM 741 O O . LYS A 1 86 ? -12.081 4.267 -11.136 1.00 91.25 86 LYS A O 1
ATOM 746 N N . ALA A 1 87 ? -10.860 2.387 -11.191 1.00 92.81 87 ALA A N 1
ATOM 747 C CA . ALA A 1 87 ? -11.692 1.622 -10.258 1.00 92.81 87 ALA A CA 1
ATOM 748 C C . ALA A 1 87 ? -11.889 2.322 -8.902 1.00 92.81 87 ALA A C 1
ATOM 750 O O . ALA A 1 87 ? -12.926 2.150 -8.266 1.00 92.81 87 ALA A O 1
ATOM 751 N N . TYR A 1 88 ? -10.904 3.117 -8.477 1.00 93.81 88 TYR A N 1
ATOM 752 C CA . TYR A 1 88 ? -10.948 3.897 -7.242 1.00 93.81 88 TYR A CA 1
ATOM 753 C C . TYR A 1 88 ? -11.146 5.403 -7.468 1.00 93.81 88 TYR A C 1
ATOM 755 O O . TYR A 1 88 ? -10.886 6.180 -6.553 1.00 93.81 88 TYR A O 1
ATOM 763 N N . ASP A 1 89 ? -11.589 5.856 -8.644 1.00 92.00 89 ASP A N 1
ATOM 764 C CA . ASP A 1 89 ? -11.880 7.276 -8.911 1.00 92.00 89 ASP A CA 1
ATOM 765 C C . ASP A 1 89 ? -10.739 8.233 -8.483 1.00 92.00 89 ASP A C 1
ATOM 767 O O . ASP A 1 89 ? -10.973 9.369 -8.069 1.00 92.00 89 ASP A O 1
ATOM 771 N N . LEU A 1 90 ? -9.469 7.808 -8.560 1.00 90.50 90 LEU A N 1
ATOM 772 C CA . LEU A 1 90 ? -8.347 8.592 -8.012 1.00 90.50 90 LEU A CA 1
ATOM 773 C C . LEU A 1 90 ? -8.184 9.944 -8.723 1.00 90.50 90 LEU A C 1
ATOM 775 O O . LEU A 1 90 ? -7.702 10.916 -8.137 1.00 90.50 90 LEU A O 1
ATOM 779 N N . ALA A 1 91 ? -8.641 10.024 -9.976 1.00 86.31 91 ALA A N 1
ATOM 780 C CA . ALA A 1 91 ? -8.708 11.267 -10.731 1.00 86.31 91 ALA A CA 1
ATOM 781 C C . ALA A 1 91 ? -9.614 12.319 -10.063 1.00 86.31 91 ALA A C 1
ATOM 783 O O . ALA A 1 91 ? -9.251 13.492 -10.062 1.00 86.31 91 ALA A O 1
ATOM 784 N N . LEU A 1 92 ? -10.721 11.916 -9.421 1.00 87.31 92 LEU A N 1
ATOM 785 C CA . LEU A 1 92 ? -11.625 12.820 -8.693 1.00 87.31 92 LEU A CA 1
ATOM 786 C C . LEU A 1 92 ? -10.912 13.534 -7.530 1.00 87.31 92 LEU A C 1
ATOM 788 O O . LEU A 1 92 ? -11.253 14.659 -7.154 1.00 87.31 92 LEU A O 1
ATOM 792 N N . LEU A 1 93 ? -9.894 12.882 -6.962 1.00 86.56 93 LEU A N 1
ATOM 793 C CA . LEU A 1 93 ? -9.089 13.395 -5.856 1.00 86.56 93 LEU A CA 1
ATOM 794 C C . LEU A 1 93 ? -7.816 14.125 -6.312 1.00 86.56 93 LEU A C 1
ATOM 796 O O . LEU A 1 93 ? -7.011 14.516 -5.464 1.00 86.56 93 LEU A O 1
ATOM 800 N N . ASN A 1 94 ? -7.610 14.299 -7.624 1.00 85.00 94 ASN A N 1
ATOM 801 C CA . ASN A 1 94 ? -6.341 14.750 -8.207 1.00 85.00 94 ASN A CA 1
ATOM 802 C C . ASN A 1 94 ? -5.141 13.909 -7.732 1.00 85.00 94 ASN A C 1
ATOM 804 O O . ASN A 1 94 ? -4.045 14.431 -7.529 1.00 85.00 94 ASN A O 1
ATOM 808 N N . GLN A 1 95 ? -5.353 12.609 -7.516 1.00 83.94 95 GLN A N 1
ATOM 809 C CA . GLN A 1 95 ? -4.316 11.683 -7.074 1.00 83.94 95 GLN A CA 1
ATOM 810 C C . GLN A 1 95 ? -3.739 10.922 -8.265 1.00 83.94 95 GLN A C 1
ATOM 812 O O . GLN A 1 95 ? -4.476 10.371 -9.089 1.00 83.94 95 GLN A O 1
ATOM 817 N N . SER A 1 96 ? -2.409 10.879 -8.343 1.00 83.69 96 SER A N 1
ATOM 818 C CA . SER A 1 96 ? -1.695 9.974 -9.240 1.00 83.69 96 SER A CA 1
ATOM 819 C C . SER A 1 96 ? -1.625 8.570 -8.641 1.00 83.69 96 SER A C 1
ATOM 821 O O . SER A 1 96 ? -1.670 8.386 -7.422 1.00 83.69 96 SER A O 1
ATOM 823 N N . PHE A 1 97 ? -1.514 7.581 -9.521 1.00 90.06 97 PHE A N 1
ATOM 824 C CA . PHE A 1 97 ? -1.077 6.240 -9.166 1.00 90.06 97 PHE A CA 1
ATOM 825 C C . PHE A 1 97 ? -0.274 5.684 -10.337 1.00 90.06 97 PHE A C 1
ATOM 827 O O . PHE A 1 97 ? -0.831 5.137 -11.285 1.00 90.06 97 PHE A O 1
ATOM 834 N N . THR A 1 98 ? 1.034 5.921 -10.301 1.00 87.00 98 THR A N 1
ATOM 835 C CA . THR A 1 98 ? 1.966 5.580 -11.380 1.00 87.00 98 THR A CA 1
ATOM 836 C C . THR A 1 98 ? 3.242 4.946 -10.819 1.00 87.00 98 THR A C 1
ATOM 838 O O . THR A 1 98 ? 3.430 4.832 -9.604 1.00 87.00 98 THR A O 1
ATOM 841 N N . LEU A 1 99 ? 4.171 4.543 -11.687 1.00 83.81 99 LEU A N 1
ATOM 842 C CA . LEU A 1 99 ? 5.506 4.107 -11.270 1.00 83.81 99 LEU A CA 1
ATOM 843 C C . LEU A 1 99 ? 6.278 5.210 -10.519 1.00 83.81 99 LEU A C 1
ATOM 845 O O . LEU A 1 99 ? 7.193 4.881 -9.761 1.00 83.81 99 LEU A O 1
ATOM 849 N N . ASN A 1 100 ? 5.897 6.491 -10.649 1.00 81.75 100 ASN A N 1
ATOM 850 C CA . ASN A 1 100 ? 6.448 7.558 -9.808 1.00 81.75 100 ASN A CA 1
ATOM 851 C C . ASN A 1 100 ? 6.115 7.327 -8.341 1.00 81.75 100 ASN A C 1
ATOM 853 O O . ASN A 1 100 ? 6.988 7.391 -7.476 1.00 81.75 100 ASN A O 1
ATOM 857 N N . ASP A 1 101 ? 4.837 7.054 -8.065 1.00 85.62 101 ASP A N 1
ATOM 858 C CA . ASP A 1 101 ? 4.362 6.786 -6.715 1.00 85.62 101 ASP A CA 1
ATOM 859 C C . ASP A 1 101 ? 5.113 5.572 -6.151 1.00 85.62 101 ASP A C 1
ATOM 861 O O . ASP A 1 101 ? 5.575 5.603 -5.012 1.00 85.62 101 ASP A O 1
ATOM 865 N N . VAL A 1 102 ? 5.345 4.541 -6.974 1.00 87.81 102 VAL A N 1
ATOM 866 C CA . VAL A 1 102 ? 6.158 3.377 -6.588 1.00 87.81 102 VAL A CA 1
ATOM 867 C C . VAL A 1 102 ? 7.589 3.780 -6.238 1.00 87.81 102 VAL A C 1
ATOM 869 O O . VAL A 1 102 ? 8.090 3.370 -5.191 1.00 87.81 102 VAL A O 1
ATOM 872 N N . ARG A 1 103 ? 8.241 4.624 -7.052 1.00 84.75 103 ARG A N 1
ATOM 873 C CA . ARG A 1 103 ? 9.573 5.154 -6.727 1.00 84.75 103 ARG A CA 1
ATOM 874 C C . ARG A 1 103 ? 9.562 5.770 -5.335 1.00 84.75 103 ARG A C 1
ATOM 876 O O . ARG A 1 103 ? 10.359 5.365 -4.499 1.00 84.75 103 ARG A O 1
ATOM 883 N N . TYR A 1 104 ? 8.694 6.750 -5.090 1.00 84.31 104 TYR A N 1
ATOM 884 C CA . TYR A 1 104 ? 8.731 7.557 -3.863 1.00 84.31 104 TYR A CA 1
ATOM 885 C C . TYR A 1 104 ? 8.215 6.831 -2.615 1.00 84.31 104 TYR A C 1
ATOM 887 O O . TYR A 1 104 ? 8.465 7.286 -1.495 1.00 84.31 104 TYR A O 1
ATOM 895 N N . ASN A 1 105 ? 7.475 5.736 -2.789 1.00 89.50 105 ASN A N 1
ATOM 896 C CA . ASN A 1 105 ? 6.932 4.954 -1.682 1.00 89.50 105 ASN A CA 1
ATOM 897 C C . ASN A 1 105 ? 7.820 3.758 -1.310 1.00 89.50 105 ASN A C 1
ATOM 899 O O . ASN A 1 105 ? 7.776 3.331 -0.162 1.00 89.50 105 ASN A O 1
ATOM 903 N N . PHE A 1 106 ? 8.626 3.231 -2.237 1.00 90.38 106 PHE A N 1
ATOM 904 C CA . PHE A 1 106 ? 9.428 2.017 -2.013 1.00 90.38 106 PHE A CA 1
ATOM 905 C C . PHE A 1 106 ? 10.938 2.215 -2.143 1.00 90.38 106 PHE A C 1
ATOM 907 O O . PHE A 1 106 ? 11.699 1.332 -1.742 1.00 90.38 106 PHE A O 1
ATOM 914 N N . PHE A 1 107 ? 11.386 3.366 -2.651 1.00 87.12 107 PHE A N 1
ATOM 915 C CA . PHE A 1 107 ? 12.802 3.699 -2.758 1.00 87.12 107 PHE A CA 1
ATOM 916 C C . PHE A 1 107 ? 13.116 5.065 -2.143 1.00 87.12 107 PHE A C 1
ATOM 918 O O . PHE A 1 107 ? 12.284 5.976 -2.190 1.00 87.12 107 PHE A O 1
ATOM 925 N N . PRO A 1 108 ? 14.326 5.239 -1.586 1.00 83.25 108 PRO A N 1
ATOM 926 C CA . PRO A 1 108 ? 14.755 6.524 -1.069 1.00 83.25 108 PRO A CA 1
ATOM 927 C C . PRO A 1 108 ? 14.677 7.670 -2.071 1.00 83.25 108 PRO A C 1
ATOM 929 O O . PRO A 1 108 ? 14.847 7.539 -3.286 1.00 83.25 108 PRO A O 1
ATOM 932 N N . SER A 1 109 ? 14.437 8.831 -1.493 1.00 79.38 109 SER A N 1
ATOM 933 C CA . SER A 1 109 ? 14.277 10.128 -2.133 1.00 79.38 109 SER A CA 1
ATOM 934 C C . SER A 1 109 ? 14.628 11.192 -1.103 1.00 79.38 109 SER A C 1
ATOM 936 O O . SER A 1 109 ? 14.659 10.897 0.091 1.00 79.38 109 SER A O 1
ATOM 938 N N . GLU A 1 110 ? 14.810 12.437 -1.520 1.00 76.62 110 GLU A N 1
ATOM 939 C CA . GLU A 1 110 ? 15.078 13.538 -0.583 1.00 76.62 110 GLU A CA 1
ATOM 940 C C . GLU A 1 110 ? 13.966 13.719 0.456 1.00 76.62 110 GLU A C 1
ATOM 942 O O . GLU A 1 110 ? 14.217 14.023 1.623 1.00 76.62 110 GLU A O 1
ATOM 947 N N . SER A 1 111 ? 12.726 13.398 0.073 1.00 76.38 111 SER A N 1
ATOM 948 C CA . SER A 1 111 ? 11.593 13.410 0.998 1.00 76.38 111 SER A CA 1
ATOM 949 C C . SER A 1 111 ? 11.722 12.388 2.138 1.00 76.38 111 SER A C 1
ATOM 951 O O . SER A 1 111 ? 11.012 12.503 3.130 1.00 76.38 111 SER A O 1
ATOM 953 N N . SER A 1 112 ? 12.582 11.370 2.011 1.00 80.62 112 SER A N 1
ATOM 954 C CA . SER A 1 112 ? 12.758 10.297 3.003 1.00 80.62 112 SER A CA 1
ATOM 955 C C . SER A 1 112 ? 14.180 10.182 3.572 1.00 80.62 112 SER A C 1
ATOM 957 O O . SER A 1 112 ? 14.336 9.755 4.710 1.00 80.62 112 SER A O 1
ATOM 959 N N . HIS A 1 113 ? 15.219 10.549 2.823 1.00 82.00 113 HIS A N 1
ATOM 960 C CA . HIS A 1 113 ? 16.626 10.302 3.161 1.00 82.00 113 HIS A CA 1
ATOM 961 C C . HIS A 1 113 ? 17.507 11.520 2.861 1.00 82.00 113 HIS A C 1
ATOM 963 O O . HIS A 1 113 ? 17.111 12.412 2.117 1.00 82.00 113 HIS A O 1
ATOM 969 N N . ASN A 1 114 ? 18.693 11.589 3.471 1.00 79.56 114 ASN A N 1
ATOM 970 C CA . ASN A 1 114 ? 19.673 12.634 3.158 1.00 79.56 114 ASN A CA 1
ATOM 971 C C . ASN A 1 114 ? 20.412 12.309 1.850 1.00 79.56 114 ASN A C 1
ATOM 973 O O . ASN A 1 114 ? 20.496 11.146 1.452 1.00 79.56 114 ASN A O 1
ATOM 977 N N . ALA A 1 115 ? 20.987 13.324 1.200 1.00 69.12 115 ALA A N 1
ATOM 978 C CA . ALA A 1 115 ? 21.654 13.181 -0.098 1.00 69.12 115 ALA A CA 1
ATOM 979 C C . ALA A 1 115 ? 22.766 12.112 -0.112 1.00 69.12 115 ALA A C 1
ATOM 981 O O . ALA A 1 115 ? 22.921 11.392 -1.100 1.00 69.12 115 ALA A O 1
ATOM 982 N N . GLU A 1 116 ? 23.521 11.967 0.980 1.00 67.62 116 GLU A N 1
ATOM 983 C CA . GLU A 1 116 ? 24.591 10.968 1.089 1.00 67.62 116 GLU A CA 1
ATOM 984 C C . GLU A 1 116 ? 24.054 9.524 1.127 1.00 67.62 116 GLU A C 1
ATOM 986 O O . GLU A 1 116 ? 24.570 8.647 0.428 1.00 67.62 116 GLU A O 1
ATOM 991 N N . ASP A 1 117 ? 22.962 9.292 1.861 1.00 66.44 117 ASP A N 1
ATOM 992 C CA . ASP A 1 117 ? 22.286 7.992 1.943 1.00 66.44 117 ASP A CA 1
ATOM 993 C C . ASP A 1 117 ? 21.703 7.589 0.583 1.00 66.44 117 ASP A C 1
ATOM 995 O O . ASP A 1 117 ? 21.858 6.451 0.135 1.00 66.44 117 ASP A O 1
ATOM 999 N N . ILE A 1 118 ? 21.090 8.547 -0.122 1.00 67.06 118 ILE A N 1
ATOM 1000 C CA . ILE A 1 118 ? 20.515 8.336 -1.459 1.00 67.06 118 ILE A CA 1
ATOM 1001 C C . ILE A 1 118 ? 21.598 7.871 -2.450 1.00 67.06 118 ILE A C 1
ATOM 1003 O O . ILE A 1 118 ? 21.344 6.985 -3.272 1.00 67.06 118 ILE A O 1
ATOM 1007 N N . ARG A 1 119 ? 22.822 8.418 -2.354 1.00 59.66 119 ARG A N 1
ATOM 1008 C CA . ARG A 1 119 ? 23.955 8.066 -3.231 1.00 59.66 119 ARG A CA 1
ATOM 1009 C C . ARG A 1 119 ? 24.506 6.668 -2.966 1.00 59.66 119 ARG A C 1
ATOM 1011 O O . ARG A 1 119 ? 24.756 5.942 -3.929 1.00 59.66 119 ARG A O 1
ATOM 1018 N N . LYS A 1 120 ? 24.717 6.303 -1.696 1.00 58.81 120 LYS A N 1
ATOM 1019 C CA . LYS A 1 120 ? 25.371 5.037 -1.313 1.00 58.81 120 LYS A CA 1
ATOM 1020 C C . LYS A 1 120 ? 24.465 3.819 -1.492 1.00 58.81 120 LYS A C 1
ATOM 1022 O O . LYS A 1 120 ? 24.957 2.745 -1.823 1.00 58.81 120 LYS A O 1
ATOM 1027 N N . LEU A 1 121 ? 23.156 3.970 -1.290 1.00 55.06 121 LEU A N 1
ATOM 1028 C CA . LEU A 1 121 ? 22.281 2.817 -1.090 1.00 55.06 121 LEU A CA 1
ATOM 1029 C C . LEU A 1 121 ? 21.535 2.311 -2.355 1.00 55.06 121 LEU A C 1
ATOM 1031 O O . LEU A 1 121 ? 21.120 1.157 -2.342 1.00 55.06 121 LEU A O 1
ATOM 1035 N N . TYR A 1 122 ? 21.337 3.086 -3.444 1.00 57.53 122 TYR A N 1
ATOM 1036 C CA . TYR A 1 122 ? 20.161 2.800 -4.310 1.00 57.53 122 TYR A CA 1
ATOM 1037 C C . TYR A 1 122 ? 20.255 2.787 -5.844 1.00 57.53 122 TYR A C 1
ATOM 1039 O O . TYR A 1 122 ? 19.229 2.566 -6.492 1.00 57.53 122 TYR A O 1
ATOM 1047 N N . ARG A 1 123 ? 21.432 2.884 -6.477 1.00 65.31 123 ARG A N 1
ATOM 1048 C CA . ARG A 1 123 ? 21.486 2.690 -7.948 1.00 65.31 123 ARG A CA 1
ATOM 1049 C C . ARG A 1 123 ? 21.127 1.257 -8.352 1.00 65.31 123 ARG A C 1
ATOM 1051 O O . ARG A 1 123 ? 20.328 1.051 -9.258 1.00 65.31 123 ARG A O 1
ATOM 1058 N N . LYS A 1 124 ? 21.687 0.261 -7.662 1.00 73.44 124 LYS A N 1
ATOM 1059 C CA . LYS A 1 124 ? 21.504 -1.153 -8.020 1.00 73.44 124 LYS A CA 1
ATOM 1060 C C . LYS A 1 124 ? 20.113 -1.668 -7.647 1.00 73.44 124 LYS A C 1
ATOM 1062 O O . LYS A 1 124 ? 19.510 -2.381 -8.436 1.00 73.44 124 LYS A O 1
ATOM 1067 N N . ASP A 1 125 ? 19.576 -1.258 -6.501 1.00 80.19 125 ASP A N 1
ATOM 1068 C CA . ASP A 1 125 ? 18.282 -1.734 -6.000 1.00 80.19 125 ASP A CA 1
ATOM 1069 C C . ASP A 1 125 ? 17.097 -1.283 -6.859 1.00 80.19 125 ASP A C 1
ATOM 1071 O O . ASP A 1 125 ? 16.240 -2.104 -7.181 1.00 80.19 125 ASP A O 1
ATOM 1075 N N . ILE A 1 126 ? 17.076 -0.019 -7.303 1.00 82.81 126 ILE A N 1
ATOM 1076 C CA . ILE A 1 126 ? 16.038 0.476 -8.224 1.00 82.81 126 ILE A CA 1
ATOM 1077 C C . ILE A 1 126 ? 16.129 -0.258 -9.564 1.00 82.81 126 ILE A C 1
ATOM 1079 O O . ILE A 1 126 ? 15.112 -0.685 -10.103 1.00 82.81 126 ILE A O 1
ATOM 1083 N N . LEU A 1 127 ? 17.340 -0.450 -10.095 1.00 84.50 127 LEU A N 1
ATOM 1084 C CA . LEU A 1 127 ? 17.551 -1.154 -11.363 1.00 84.50 127 LEU A CA 1
ATOM 1085 C C . LEU A 1 127 ? 17.259 -2.663 -11.256 1.00 84.50 127 LEU A C 1
ATOM 1087 O O . LEU A 1 127 ? 16.827 -3.284 -12.225 1.00 84.50 127 LEU A O 1
ATOM 1091 N N . ASN A 1 128 ? 17.473 -3.273 -10.090 1.00 88.12 128 ASN A N 1
ATOM 1092 C CA . ASN A 1 128 ? 17.081 -4.652 -9.788 1.00 88.12 128 ASN A CA 1
ATOM 1093 C C . ASN A 1 128 ? 15.570 -4.799 -9.699 1.00 88.12 128 ASN A C 1
ATOM 1095 O O . ASN A 1 128 ? 15.014 -5.711 -10.303 1.00 88.12 128 ASN A O 1
ATOM 1099 N N . PHE A 1 129 ? 14.906 -3.880 -9.005 1.00 89.25 129 PHE A N 1
ATOM 1100 C CA . PHE A 1 129 ? 13.455 -3.844 -8.970 1.00 89.25 129 PHE A CA 1
ATOM 1101 C C . PHE A 1 129 ? 12.865 -3.615 -10.363 1.00 89.25 129 PHE A C 1
ATOM 1103 O O . PHE A 1 129 ? 11.952 -4.336 -10.749 1.00 89.25 129 PHE A O 1
ATOM 1110 N N . LEU A 1 130 ? 13.399 -2.661 -11.132 1.00 88.38 130 LEU A N 1
ATOM 1111 C CA . LEU A 1 130 ? 12.921 -2.370 -12.480 1.00 88.38 130 LEU A CA 1
ATOM 1112 C C . LEU A 1 130 ? 13.078 -3.593 -13.387 1.00 88.38 130 LEU A C 1
ATOM 1114 O O . LEU A 1 130 ? 12.130 -3.961 -14.065 1.00 88.38 130 LEU A O 1
ATOM 1118 N N . GLU A 1 131 ? 14.228 -4.266 -13.359 1.00 91.31 131 GLU A N 1
ATOM 1119 C CA . GLU A 1 131 ? 14.429 -5.520 -14.093 1.00 91.31 131 GLU A CA 1
ATOM 1120 C C . GLU A 1 131 ? 13.423 -6.593 -13.670 1.00 91.31 131 GLU A C 1
ATOM 1122 O O . GLU A 1 131 ? 12.769 -7.192 -14.523 1.00 91.31 131 GLU A O 1
ATOM 1127 N N . ALA A 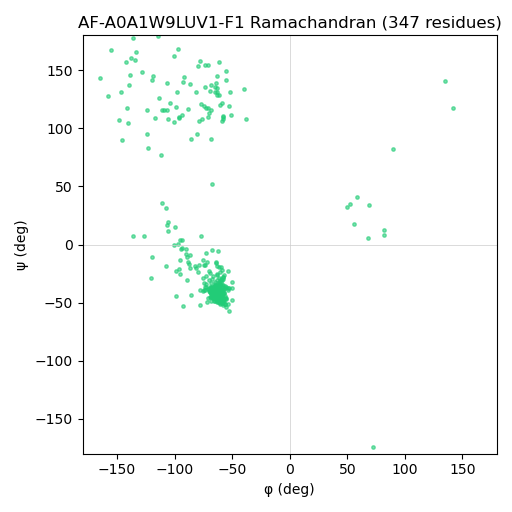1 132 ? 13.249 -6.801 -12.362 1.00 92.06 132 ALA A N 1
ATOM 1128 C CA . ALA A 1 132 ? 12.303 -7.781 -11.852 1.00 92.06 132 ALA A CA 1
ATOM 1129 C C . ALA A 1 132 ? 10.866 -7.459 -12.280 1.00 92.06 132 ALA A C 1
ATOM 1131 O O . ALA A 1 132 ? 10.150 -8.339 -12.755 1.00 92.06 132 ALA A O 1
ATOM 1132 N N . PHE A 1 133 ? 10.462 -6.193 -12.199 1.00 91.62 133 PHE A N 1
ATOM 1133 C CA . PHE A 1 133 ? 9.162 -5.727 -12.661 1.00 91.62 133 PHE A CA 1
ATOM 1134 C C . PHE A 1 133 ? 8.993 -5.929 -14.171 1.00 91.62 133 PHE A C 1
ATOM 1136 O O . PHE A 1 133 ? 7.983 -6.484 -14.600 1.00 91.62 133 PHE A O 1
ATOM 1143 N N . LEU A 1 134 ? 9.983 -5.546 -14.984 1.00 90.50 134 LEU A N 1
ATOM 1144 C CA . LEU A 1 134 ? 9.937 -5.634 -16.447 1.00 90.50 134 LEU A CA 1
ATOM 1145 C C . LEU A 1 134 ? 9.919 -7.080 -16.951 1.00 90.50 134 LEU A C 1
ATOM 1147 O O . LEU A 1 134 ? 9.135 -7.389 -17.849 1.00 90.50 134 LEU A O 1
ATOM 1151 N N . HIS A 1 135 ? 10.662 -7.988 -16.321 1.00 91.12 135 HIS A N 1
ATOM 1152 C CA . HIS A 1 135 ? 10.671 -9.407 -16.687 1.00 91.12 135 HIS A CA 1
ATOM 1153 C C . HIS A 1 135 ? 9.622 -10.256 -15.966 1.00 91.12 135 HIS A C 1
ATOM 1155 O O . HIS A 1 135 ? 9.372 -11.388 -16.369 1.00 91.12 135 HIS A O 1
ATOM 1161 N N . GLY A 1 136 ? 8.962 -9.722 -14.935 1.00 89.81 136 GLY A N 1
ATOM 1162 C CA . GLY A 1 136 ? 8.067 -10.516 -14.090 1.00 89.81 136 GLY A CA 1
ATOM 1163 C C . GLY A 1 136 ? 8.826 -11.535 -13.236 1.00 89.81 136 GLY A C 1
ATOM 1164 O O . GLY A 1 136 ? 8.330 -12.636 -12.992 1.00 89.81 136 GLY A O 1
ATOM 1165 N N . TYR A 1 137 ? 10.041 -11.192 -12.803 1.00 90.31 137 TYR A N 1
ATOM 1166 C CA . TYR A 1 137 ? 10.757 -11.978 -11.806 1.00 90.31 137 TYR A CA 1
ATOM 1167 C C . TYR A 1 137 ? 10.097 -11.825 -10.437 1.00 90.31 137 TYR A C 1
ATOM 1169 O O . TYR A 1 137 ? 9.435 -10.832 -10.139 1.00 90.31 137 TYR A O 1
ATOM 1177 N N . SER A 1 138 ? 10.282 -12.837 -9.595 1.00 86.38 138 SER A N 1
ATOM 1178 C CA . SER A 1 138 ? 9.708 -12.849 -8.255 1.00 86.38 138 SER A CA 1
ATOM 1179 C C . SER A 1 138 ? 10.277 -11.712 -7.405 1.00 86.38 138 SER A C 1
ATOM 1181 O O . SER A 1 138 ? 11.490 -11.606 -7.237 1.00 86.38 138 SER A O 1
ATOM 1183 N N . ILE A 1 139 ? 9.394 -10.924 -6.793 1.00 92.38 139 ILE A N 1
ATOM 1184 C CA . ILE A 1 139 ? 9.747 -9.874 -5.830 1.00 92.38 139 ILE A CA 1
ATOM 1185 C C . ILE A 1 139 ? 9.363 -10.350 -4.422 1.00 92.38 139 ILE A C 1
ATOM 1187 O O . ILE A 1 139 ? 8.333 -10.997 -4.232 1.00 92.38 139 ILE A O 1
ATOM 1191 N N . SER A 1 140 ? 10.224 -10.078 -3.440 1.00 92.38 140 SER A N 1
ATOM 1192 C CA . SER A 1 140 ? 10.003 -10.423 -2.030 1.00 92.38 140 SER A CA 1
ATOM 1193 C C . SER A 1 140 ? 8.970 -9.484 -1.407 1.00 92.38 140 SER A C 1
ATOM 1195 O O . SER A 1 140 ? 9.188 -8.274 -1.342 1.00 92.38 140 SER A O 1
ATOM 1197 N N . TYR A 1 141 ? 7.851 -10.039 -0.937 1.00 92.12 141 TYR A N 1
ATOM 1198 C CA . TYR A 1 141 ? 6.784 -9.266 -0.301 1.00 92.12 141 TYR A CA 1
ATOM 1199 C C . TYR A 1 141 ? 7.265 -8.591 0.983 1.00 92.12 141 TYR A C 1
ATOM 1201 O O . TYR A 1 141 ? 7.101 -7.386 1.169 1.00 92.12 141 TYR A O 1
ATOM 1209 N N . THR A 1 142 ? 7.936 -9.366 1.833 1.00 90.88 142 THR A N 1
ATOM 1210 C CA . THR A 1 142 ? 8.446 -8.910 3.125 1.00 90.88 142 THR A CA 1
ATOM 1211 C C . THR A 1 142 ? 9.476 -7.794 2.969 1.00 90.88 142 THR A C 1
ATOM 1213 O O . THR A 1 142 ? 9.452 -6.830 3.732 1.00 90.88 142 THR A O 1
ATOM 1216 N N . ASP A 1 143 ? 10.358 -7.876 1.965 1.00 91.94 143 ASP A N 1
ATOM 1217 C CA . ASP A 1 143 ? 11.324 -6.802 1.712 1.00 91.94 143 ASP A CA 1
ATOM 1218 C C . ASP A 1 143 ? 10.650 -5.526 1.224 1.00 91.94 143 ASP A C 1
ATOM 1220 O O . ASP A 1 143 ? 11.050 -4.437 1.632 1.00 91.94 143 ASP A O 1
ATOM 1224 N N . MET A 1 144 ? 9.623 -5.642 0.382 1.00 93.38 144 MET A N 1
ATOM 1225 C CA . MET A 1 144 ? 8.897 -4.473 -0.103 1.00 93.38 144 MET A CA 1
ATOM 1226 C C . MET A 1 144 ? 8.090 -3.795 1.005 1.00 93.38 144 MET A C 1
ATOM 1228 O O . MET A 1 144 ? 8.112 -2.569 1.078 1.00 93.38 144 MET A O 1
ATOM 1232 N N . ILE A 1 145 ? 7.434 -4.556 1.891 1.00 94.88 145 ILE A N 1
ATOM 1233 C CA . ILE A 1 145 ? 6.767 -3.992 3.077 1.00 94.88 145 ILE A CA 1
ATOM 1234 C C . ILE A 1 145 ? 7.780 -3.283 3.970 1.00 94.88 145 ILE A C 1
ATOM 1236 O O . ILE A 1 145 ? 7.562 -2.136 4.344 1.00 94.88 145 ILE A O 1
ATOM 1240 N N . ARG A 1 146 ? 8.911 -3.926 4.278 1.00 93.12 146 ARG A N 1
ATOM 1241 C CA . ARG A 1 146 ? 9.951 -3.326 5.123 1.00 93.12 146 ARG A CA 1
ATOM 1242 C C . ARG A 1 146 ? 10.471 -2.014 4.533 1.00 93.12 146 ARG A C 1
ATOM 1244 O O . ARG A 1 146 ? 10.570 -1.024 5.252 1.00 93.12 146 ARG A O 1
ATOM 1251 N N . ARG A 1 147 ? 10.765 -1.995 3.226 1.00 92.06 147 ARG A N 1
ATOM 1252 C CA . ARG A 1 147 ? 11.193 -0.781 2.506 1.00 92.06 147 ARG A CA 1
ATOM 1253 C C . ARG A 1 147 ? 10.122 0.305 2.558 1.00 92.06 147 ARG A C 1
ATOM 1255 O O . ARG A 1 147 ? 10.441 1.444 2.885 1.00 92.06 147 ARG A O 1
ATOM 1262 N N . PHE A 1 148 ? 8.867 -0.049 2.280 1.00 95.06 148 PHE A N 1
ATOM 1263 C CA . PHE A 1 148 ? 7.748 0.888 2.346 1.00 95.06 148 PHE A CA 1
ATOM 1264 C C . PHE A 1 148 ? 7.612 1.510 3.736 1.00 95.06 148 PHE A C 1
ATOM 1266 O O . PHE A 1 148 ? 7.555 2.730 3.858 1.00 95.06 148 PHE A O 1
ATOM 1273 N N . THR A 1 149 ? 7.593 0.686 4.783 1.00 94.00 149 THR A N 1
ATOM 1274 C CA . THR A 1 149 ? 7.394 1.136 6.161 1.00 94.00 149 THR A CA 1
ATOM 1275 C C . THR A 1 149 ? 8.536 2.044 6.628 1.00 94.00 149 THR A C 1
ATOM 1277 O O . THR A 1 149 ? 8.262 3.096 7.201 1.00 94.00 149 THR A O 1
ATOM 1280 N N . ASP A 1 150 ? 9.796 1.723 6.310 1.00 91.94 150 ASP A N 1
ATOM 1281 C CA . ASP A 1 150 ? 10.946 2.594 6.612 1.00 91.94 150 ASP A CA 1
ATOM 1282 C C . ASP A 1 150 ? 10.852 3.951 5.889 1.00 91.94 150 ASP A C 1
ATOM 1284 O O . ASP A 1 150 ? 10.976 5.010 6.511 1.00 91.94 150 ASP A O 1
ATOM 1288 N N . ILE A 1 151 ? 10.548 3.948 4.588 1.00 90.88 151 ILE A N 1
ATOM 1289 C CA . ILE A 1 151 ? 10.407 5.182 3.802 1.00 90.88 151 ILE A CA 1
ATOM 1290 C C . ILE A 1 151 ? 9.236 6.021 4.300 1.00 90.88 151 ILE A C 1
ATOM 1292 O O . ILE A 1 151 ? 9.373 7.235 4.468 1.00 90.88 151 ILE A O 1
ATOM 1296 N N . TYR A 1 152 ? 8.089 5.392 4.546 1.00 91.75 152 TYR A N 1
ATOM 1297 C CA . TYR A 1 152 ? 6.898 6.068 5.036 1.00 91.75 152 TYR A CA 1
ATOM 1298 C C . TYR A 1 152 ? 7.145 6.688 6.414 1.00 91.75 152 TYR A C 1
ATOM 1300 O O . TYR A 1 152 ? 6.816 7.856 6.616 1.00 91.75 152 TYR A O 1
ATOM 1308 N N . ASN A 1 153 ? 7.788 5.950 7.325 1.00 90.81 153 ASN A N 1
ATOM 1309 C CA . ASN A 1 153 ? 8.176 6.433 8.648 1.00 90.81 153 ASN A CA 1
ATOM 1310 C C . ASN A 1 153 ? 9.048 7.694 8.550 1.00 90.81 153 ASN A C 1
ATOM 1312 O O . ASN A 1 153 ? 8.742 8.725 9.153 1.00 90.81 153 ASN A O 1
ATOM 1316 N N . ARG A 1 154 ? 10.106 7.653 7.735 1.00 88.31 154 ARG A N 1
ATOM 1317 C CA . ARG A 1 154 ? 11.008 8.800 7.561 1.00 88.31 154 ARG A CA 1
ATOM 1318 C C . ARG A 1 154 ? 10.307 10.001 6.939 1.00 88.31 154 ARG A C 1
ATOM 1320 O O . ARG A 1 154 ? 10.518 11.123 7.391 1.00 88.31 154 ARG A O 1
ATOM 1327 N N . ARG A 1 155 ? 9.453 9.771 5.934 1.00 86.56 155 ARG A N 1
ATOM 1328 C CA . ARG A 1 155 ? 8.648 10.834 5.313 1.00 86.56 155 ARG A CA 1
ATOM 1329 C C . ARG A 1 155 ? 7.734 11.476 6.341 1.00 86.56 155 ARG A C 1
ATOM 1331 O O . ARG A 1 155 ? 7.800 12.683 6.500 1.00 86.56 155 ARG A O 1
ATOM 1338 N N . PHE A 1 156 ? 6.964 10.677 7.080 1.00 84.19 156 PHE A N 1
ATOM 1339 C CA . PHE A 1 156 ? 6.012 11.163 8.081 1.00 84.19 156 PHE A CA 1
ATOM 1340 C C . PHE A 1 156 ? 6.648 12.129 9.095 1.00 84.19 156 PHE A C 1
ATOM 1342 O O . PHE A 1 156 ? 6.020 13.119 9.466 1.00 84.19 156 PHE A O 1
ATOM 1349 N N . HIS A 1 157 ? 7.898 11.881 9.499 1.00 80.00 157 HIS A N 1
ATOM 1350 C CA . HIS A 1 157 ? 8.629 12.740 10.435 1.00 80.00 157 HIS A CA 1
ATOM 1351 C C . HIS A 1 157 ? 9.279 13.982 9.798 1.00 80.00 157 HIS A C 1
ATOM 1353 O O . HIS A 1 157 ? 9.580 14.928 10.522 1.00 80.00 157 HIS A O 1
ATOM 1359 N N . ARG A 1 158 ? 9.510 13.996 8.478 1.00 77.50 158 ARG A N 1
ATOM 1360 C CA . ARG A 1 158 ? 10.134 15.124 7.758 1.00 77.50 158 ARG A CA 1
ATOM 1361 C C . ARG A 1 158 ? 9.114 16.100 7.192 1.00 77.50 158 ARG A C 1
ATOM 1363 O O . ARG A 1 158 ? 9.207 17.295 7.430 1.00 77.50 158 ARG A O 1
ATOM 1370 N N . ASP A 1 159 ? 8.156 15.578 6.442 1.00 66.88 159 ASP A N 1
ATOM 1371 C CA . ASP A 1 159 ? 7.146 16.340 5.721 1.00 66.88 159 ASP A CA 1
ATOM 1372 C C . ASP A 1 159 ? 5.865 15.517 5.717 1.00 66.88 159 ASP A C 1
ATOM 1374 O O . ASP A 1 159 ? 5.912 14.332 5.389 1.00 66.88 159 ASP A O 1
ATOM 1378 N N . ASN A 1 160 ? 4.726 16.130 6.072 1.00 62.47 160 ASN A N 1
ATOM 1379 C CA . ASN A 1 160 ? 3.418 15.459 6.119 1.00 62.47 160 ASN A CA 1
ATOM 1380 C C . ASN A 1 160 ? 3.281 14.473 4.947 1.00 62.47 160 ASN A C 1
ATOM 1382 O O . ASN A 1 160 ? 3.178 14.892 3.790 1.00 62.47 160 ASN A O 1
ATOM 1386 N N . SER A 1 161 ? 3.332 13.174 5.258 1.00 68.56 161 SER A N 1
ATOM 1387 C CA . SER A 1 161 ? 3.414 12.115 4.256 1.00 68.56 161 SER A CA 1
ATOM 1388 C C . SER A 1 161 ? 2.183 12.134 3.350 1.00 68.56 161 SER A C 1
ATOM 1390 O O . SER A 1 161 ? 1.116 12.632 3.724 1.00 68.56 161 SER A O 1
ATOM 1392 N N . ASP A 1 162 ? 2.319 11.582 2.139 1.00 79.25 162 ASP A N 1
ATOM 1393 C CA . ASP A 1 162 ? 1.145 11.268 1.325 1.00 79.25 162 ASP A CA 1
ATOM 1394 C C . ASP A 1 162 ? 0.273 10.285 2.123 1.00 79.25 162 ASP A C 1
ATOM 1396 O O . ASP A 1 162 ? 0.623 9.117 2.289 1.00 79.25 162 ASP A O 1
ATOM 1400 N N . ILE A 1 163 ? -0.848 10.788 2.647 1.00 83.69 163 ILE A N 1
ATOM 1401 C CA . ILE A 1 163 ? -1.787 10.041 3.495 1.00 83.69 163 ILE A CA 1
ATOM 1402 C C . ILE A 1 163 ? -2.359 8.839 2.730 1.00 83.69 163 ILE A C 1
ATOM 1404 O O . ILE A 1 163 ? -2.764 7.853 3.346 1.00 83.69 163 ILE A O 1
ATOM 1408 N N . LEU A 1 164 ? -2.365 8.889 1.394 1.00 91.56 164 LEU A N 1
ATOM 1409 C CA . LEU A 1 164 ? -2.830 7.809 0.530 1.00 91.56 164 LEU A CA 1
ATOM 1410 C C . LEU A 1 164 ? -1.727 6.816 0.139 1.00 91.56 164 LEU A C 1
ATOM 1412 O O . LEU A 1 164 ? -2.023 5.813 -0.506 1.00 91.56 164 LEU A O 1
ATOM 1416 N N . ALA A 1 165 ? -0.468 7.039 0.535 1.00 92.94 165 ALA A N 1
ATOM 1417 C CA . ALA A 1 165 ? 0.639 6.154 0.172 1.00 92.94 165 ALA A CA 1
ATOM 1418 C C . ALA A 1 165 ? 0.451 4.695 0.637 1.00 92.94 165 ALA A C 1
ATOM 1420 O O . ALA A 1 165 ? 0.707 3.810 -0.180 1.00 92.94 165 ALA A O 1
ATOM 1421 N N . PRO A 1 166 ? -0.026 4.394 1.867 1.00 95.69 166 PRO A N 1
ATOM 1422 C CA . PRO A 1 166 ? -0.286 3.011 2.278 1.00 95.69 166 PRO A CA 1
ATOM 1423 C C . PRO A 1 166 ? -1.355 2.324 1.422 1.00 95.69 166 PRO A C 1
ATOM 1425 O O . PRO A 1 166 ? -1.166 1.193 0.981 1.00 95.69 166 PRO A O 1
ATOM 1428 N N . PHE A 1 167 ? -2.440 3.033 1.101 1.00 96.62 167 PHE A N 1
ATOM 1429 C CA . PHE A 1 167 ? -3.458 2.533 0.183 1.00 96.62 167 PHE A CA 1
ATOM 1430 C C . PHE A 1 167 ? -2.884 2.278 -1.221 1.00 96.62 167 PHE A C 1
ATOM 1432 O O . PHE A 1 167 ? -3.024 1.175 -1.748 1.00 96.62 167 PHE A O 1
ATOM 1439 N N . LYS A 1 168 ? -2.148 3.237 -1.801 1.00 95.44 168 LYS A N 1
ATOM 1440 C CA . LYS A 1 168 ? -1.471 3.071 -3.103 1.00 95.44 168 LYS A CA 1
ATOM 1441 C C . LYS A 1 168 ? -0.470 1.908 -3.096 1.00 95.44 168 LYS A C 1
ATOM 1443 O O . LYS A 1 168 ? -0.329 1.216 -4.101 1.00 95.44 168 LYS A O 1
ATOM 1448 N N . ALA A 1 169 ? 0.213 1.659 -1.980 1.00 96.38 169 ALA A N 1
ATOM 1449 C CA . ALA A 1 169 ? 1.109 0.515 -1.834 1.00 96.38 169 ALA A CA 1
ATOM 1450 C C . ALA A 1 169 ? 0.352 -0.824 -1.908 1.00 96.38 169 ALA A C 1
ATOM 1452 O O . ALA A 1 169 ? 0.816 -1.741 -2.587 1.00 96.38 169 ALA A O 1
ATOM 1453 N N . ALA A 1 170 ? -0.838 -0.929 -1.305 1.00 96.31 170 ALA A N 1
ATOM 1454 C CA . ALA A 1 170 ? -1.697 -2.111 -1.436 1.00 96.31 170 ALA A CA 1
ATOM 1455 C C . ALA A 1 170 ? -2.189 -2.330 -2.882 1.00 96.31 170 ALA A C 1
ATOM 1457 O O . ALA A 1 170 ? -2.164 -3.463 -3.383 1.00 96.31 170 ALA A O 1
ATOM 1458 N N . LEU A 1 171 ? -2.549 -1.249 -3.590 1.00 96.56 171 LEU A N 1
ATOM 1459 C CA . LEU A 1 171 ? -2.856 -1.308 -5.025 1.00 96.56 171 LEU A CA 1
ATOM 1460 C C . LEU A 1 171 ? -1.658 -1.857 -5.808 1.00 96.56 171 LEU A C 1
ATOM 1462 O O . LEU A 1 171 ? -1.795 -2.783 -6.606 1.00 96.56 171 LEU A O 1
ATOM 1466 N N . PHE A 1 172 ? -0.462 -1.335 -5.534 1.00 95.81 172 PHE A N 1
ATOM 1467 C CA . PHE A 1 172 ? 0.751 -1.748 -6.227 1.00 95.81 172 PHE A CA 1
ATOM 1468 C C . PHE A 1 172 ? 1.117 -3.216 -5.964 1.00 95.81 172 PHE A C 1
ATOM 1470 O O . PHE A 1 172 ? 1.460 -3.937 -6.900 1.00 95.81 172 PHE A O 1
ATOM 1477 N N . PHE A 1 173 ? 0.969 -3.710 -4.733 1.00 95.44 173 PHE A N 1
ATOM 1478 C CA . PHE A 1 173 ? 1.144 -5.137 -4.446 1.00 95.44 173 PHE A CA 1
ATOM 1479 C C . PHE A 1 173 ? 0.166 -6.021 -5.213 1.00 95.44 173 PHE A C 1
ATOM 1481 O O . PHE A 1 173 ? 0.534 -7.106 -5.663 1.00 95.44 173 PHE A O 1
ATOM 1488 N N . SER A 1 174 ? -1.053 -5.540 -5.433 1.00 95.00 174 SER A N 1
ATOM 1489 C CA . SER A 1 174 ? -2.037 -6.254 -6.247 1.00 95.00 174 SER A CA 1
ATOM 1490 C C . SER A 1 174 ? -1.640 -6.295 -7.721 1.00 95.00 174 SER A C 1
ATOM 1492 O O . SER A 1 174 ? -1.796 -7.335 -8.356 1.00 95.00 174 SER A O 1
ATOM 1494 N N . ILE A 1 175 ? -1.049 -5.216 -8.253 1.00 93.75 175 ILE A N 1
ATOM 1495 C CA . ILE A 1 175 ? -0.443 -5.222 -9.595 1.00 93.75 175 ILE A CA 1
ATOM 1496 C C . ILE A 1 175 ? 0.682 -6.251 -9.665 1.00 93.75 175 ILE A C 1
ATOM 1498 O O . ILE A 1 175 ? 0.685 -7.083 -10.570 1.00 93.75 175 ILE A O 1
ATOM 1502 N N . LEU A 1 176 ? 1.619 -6.229 -8.711 1.00 93.38 176 LEU A N 1
ATOM 1503 C CA . LEU A 1 176 ? 2.734 -7.174 -8.708 1.00 93.38 176 LEU A CA 1
ATOM 1504 C C . LEU A 1 176 ? 2.232 -8.617 -8.721 1.00 93.38 176 LEU A C 1
ATOM 1506 O O . LEU A 1 176 ? 2.694 -9.389 -9.550 1.00 93.38 176 LEU A O 1
ATOM 1510 N N . ASN A 1 177 ? 1.222 -8.946 -7.916 1.00 90.69 177 ASN A N 1
ATOM 1511 C CA . ASN A 1 177 ? 0.634 -10.284 -7.893 1.00 90.69 177 ASN A CA 1
ATOM 1512 C C . ASN A 1 177 ? -0.048 -10.705 -9.197 1.00 90.69 177 ASN A C 1
ATOM 1514 O O . ASN A 1 177 ? 0.049 -11.876 -9.560 1.00 90.69 177 ASN A O 1
ATOM 1518 N N . LYS A 1 178 ? -0.690 -9.774 -9.917 1.00 90.25 178 LYS A N 1
ATOM 1519 C CA . LYS A 1 178 ? -1.245 -10.041 -11.256 1.00 90.25 178 LYS A CA 1
ATOM 1520 C C . LYS A 1 178 ? -0.149 -10.349 -12.280 1.00 90.25 178 LYS A C 1
ATOM 1522 O O . LYS A 1 178 ? -0.359 -11.158 -13.177 1.00 90.25 178 LYS A O 1
ATOM 1527 N N . VAL A 1 179 ? 1.024 -9.726 -12.142 1.00 89.38 179 VAL A N 1
ATOM 1528 C CA . VAL A 1 179 ? 2.177 -9.949 -13.029 1.00 89.38 179 VAL A CA 1
ATOM 1529 C C . VAL A 1 179 ? 2.899 -11.251 -12.692 1.00 89.38 179 VAL A C 1
ATOM 1531 O O . VAL A 1 179 ? 3.167 -12.072 -13.569 1.00 89.38 179 VAL A O 1
ATOM 1534 N N . LYS A 1 180 ? 3.256 -11.419 -11.419 1.00 88.94 180 LYS A N 1
ATOM 1535 C CA . LYS A 1 180 ? 3.912 -12.599 -10.867 1.00 88.94 180 LYS A CA 1
ATOM 1536 C C . LYS A 1 180 ? 3.653 -12.642 -9.357 1.00 88.94 180 LYS A C 1
ATOM 1538 O O . LYS A 1 180 ? 3.983 -11.672 -8.677 1.00 88.94 180 LYS A O 1
ATOM 1543 N N . PRO A 1 181 ? 3.149 -13.758 -8.803 1.00 88.50 181 PRO A N 1
ATOM 1544 C CA . PRO A 1 181 ? 2.915 -13.868 -7.367 1.00 88.50 181 PRO A CA 1
ATOM 1545 C C . PRO A 1 181 ? 4.149 -13.495 -6.536 1.00 88.50 181 PRO A C 1
ATOM 1547 O O . PRO A 1 181 ? 5.259 -13.969 -6.801 1.00 88.50 181 PRO A O 1
ATOM 1550 N N . LEU A 1 182 ? 3.949 -12.639 -5.534 1.00 90.38 182 LEU A N 1
ATOM 1551 C CA . LEU A 1 182 ? 5.006 -12.184 -4.636 1.00 90.38 182 LEU A CA 1
ATOM 1552 C C . LEU A 1 182 ? 5.499 -13.325 -3.735 1.00 90.38 182 LEU A C 1
ATOM 1554 O O . LEU A 1 182 ? 4.714 -14.086 -3.162 1.00 90.38 182 LEU A O 1
ATOM 1558 N N . LYS A 1 183 ? 6.820 -13.417 -3.552 1.00 90.25 183 LYS A N 1
ATOM 1559 C CA . LYS A 1 183 ? 7.433 -14.418 -2.667 1.00 90.25 183 LYS A CA 1
ATOM 1560 C C . LYS A 1 183 ? 7.197 -14.043 -1.208 1.00 90.25 183 LYS A C 1
ATOM 1562 O O . LYS A 1 183 ? 7.416 -12.898 -0.822 1.00 90.25 183 LYS A O 1
ATOM 1567 N N . GLY A 1 184 ? 6.820 -15.029 -0.396 1.00 83.06 184 GLY A N 1
ATOM 1568 C CA . GLY A 1 184 ? 6.619 -14.845 1.044 1.00 83.06 184 GLY A CA 1
ATOM 1569 C C . GLY A 1 184 ? 5.260 -14.253 1.428 1.00 83.06 184 GLY A C 1
ATOM 1570 O O . GLY A 1 184 ? 5.088 -13.861 2.573 1.00 83.06 184 GLY A O 1
ATOM 1571 N N . MET A 1 185 ? 4.289 -14.191 0.506 1.00 80.62 185 MET A N 1
ATOM 1572 C CA . MET A 1 185 ? 2.914 -13.789 0.844 1.00 80.62 185 MET A CA 1
ATOM 1573 C C . MET A 1 185 ? 2.072 -14.896 1.481 1.00 80.62 185 MET A C 1
ATOM 1575 O O . MET A 1 185 ? 1.087 -14.574 2.152 1.00 80.62 185 MET A O 1
ATOM 1579 N N . ALA A 1 186 ? 2.422 -16.164 1.233 1.00 65.44 186 ALA A N 1
ATOM 1580 C CA . ALA A 1 186 ? 1.650 -17.328 1.651 1.00 65.44 186 ALA A CA 1
ATOM 1581 C C . ALA A 1 186 ? 1.687 -17.475 3.175 1.00 65.44 186 ALA A C 1
ATOM 1583 O O . ALA A 1 186 ? 2.572 -18.105 3.743 1.00 65.44 186 ALA A O 1
ATOM 1584 N N . MET A 1 187 ? 0.706 -16.863 3.822 1.00 66.44 187 MET A N 1
ATOM 1585 C CA . MET A 1 187 ? 0.413 -17.043 5.230 1.00 66.44 187 MET A CA 1
ATOM 1586 C C . MET A 1 187 ? -1.108 -17.060 5.328 1.00 66.44 187 MET A C 1
ATOM 1588 O O . MET A 1 187 ? -1.743 -16.016 5.175 1.00 66.44 187 MET A O 1
ATOM 1592 N N . LYS A 1 188 ? -1.699 -18.243 5.519 1.00 69.88 188 LYS A N 1
ATOM 1593 C CA . LYS A 1 188 ? -3.058 -18.309 6.065 1.00 69.88 188 LYS A CA 1
ATOM 1594 C C . LYS A 1 188 ? -2.951 -17.862 7.517 1.00 69.88 188 LYS A C 1
ATOM 1596 O O . LYS A 1 188 ? -2.012 -18.260 8.205 1.00 69.88 188 LYS A O 1
ATOM 1601 N N . GLY A 1 189 ? -3.824 -16.964 7.947 1.00 76.00 189 GLY A N 1
ATOM 1602 C CA . GLY A 1 189 ? -3.651 -16.279 9.225 1.00 76.00 189 GLY A CA 1
ATOM 1603 C C . GLY A 1 189 ? -4.970 -16.091 9.944 1.00 76.00 189 GLY A C 1
ATOM 1604 O O . GLY A 1 189 ? -5.823 -15.363 9.446 1.00 76.00 189 GLY A O 1
ATOM 1605 N N . GLY A 1 190 ? -5.096 -16.707 11.118 1.00 80.31 190 GLY A N 1
ATOM 1606 C CA . GLY A 1 190 ? -6.276 -16.607 11.972 1.00 80.31 190 GLY A CA 1
ATOM 1607 C C . GLY A 1 190 ? -7.477 -17.365 11.415 1.00 80.31 190 GLY A C 1
ATOM 1608 O O . GLY A 1 190 ? -7.380 -18.049 10.399 1.00 80.31 190 GLY A O 1
ATOM 1609 N N . ASN A 1 191 ? -8.609 -17.207 12.089 1.00 81.88 191 ASN A N 1
ATOM 1610 C CA . ASN A 1 191 ? -9.938 -17.603 11.636 1.00 81.88 191 ASN A CA 1
ATOM 1611 C C . ASN A 1 191 ? -10.888 -16.435 11.923 1.00 81.88 191 ASN A C 1
ATOM 1613 O O . ASN A 1 191 ? -10.578 -15.588 12.757 1.00 81.88 191 ASN A O 1
ATOM 1617 N N . ALA A 1 192 ? -12.021 -16.382 11.235 1.00 85.75 192 ALA A N 1
ATOM 1618 C CA . ALA A 1 192 ? -13.096 -15.460 11.569 1.00 85.75 192 ALA A CA 1
ATOM 1619 C C . ALA A 1 192 ? -14.429 -16.185 11.417 1.00 85.75 192 ALA A C 1
ATOM 1621 O O . ALA A 1 192 ? -14.629 -16.919 10.447 1.00 85.75 192 ALA A O 1
ATOM 1622 N N . VAL A 1 193 ? -15.320 -15.976 12.379 1.00 84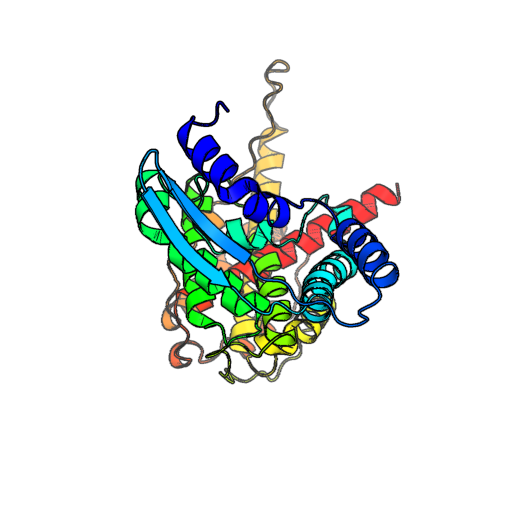.25 193 VAL A N 1
ATOM 1623 C CA . VAL A 1 193 ? -16.706 -16.467 12.342 1.00 84.25 193 VAL A CA 1
ATOM 1624 C C . VAL A 1 193 ? -17.650 -15.354 11.880 1.00 84.25 193 VAL A C 1
ATOM 1626 O O . VAL A 1 193 ? -18.730 -15.619 11.361 1.00 84.25 193 VAL A O 1
ATOM 1629 N N . THR A 1 194 ? -17.231 -14.097 12.033 1.00 83.88 194 THR A N 1
ATOM 1630 C CA . THR A 1 194 ? -18.015 -12.911 11.677 1.00 83.88 194 THR A CA 1
ATOM 1631 C C . THR A 1 194 ? -17.742 -12.433 10.253 1.00 83.88 194 THR A C 1
ATOM 1633 O O . THR A 1 194 ? -16.605 -12.449 9.768 1.00 83.88 194 THR A O 1
ATOM 1636 N N . GLU A 1 195 ? -18.779 -11.935 9.580 1.00 86.19 195 GLU A N 1
ATOM 1637 C CA . GLU A 1 195 ? -18.654 -11.293 8.272 1.00 86.19 195 GLU A CA 1
ATOM 1638 C C . GLU A 1 195 ? -18.492 -9.772 8.412 1.00 86.19 195 GLU A C 1
ATOM 1640 O O . GLU A 1 195 ? -19.159 -9.123 9.222 1.00 86.19 195 GLU A O 1
ATOM 1645 N N . VAL A 1 196 ? -17.613 -9.191 7.590 1.00 88.88 196 VAL A N 1
ATOM 1646 C CA . VAL A 1 196 ? -17.439 -7.737 7.530 1.00 88.88 196 VAL A CA 1
ATOM 1647 C C . VAL A 1 196 ? -18.667 -7.121 6.870 1.00 88.88 196 VAL A C 1
ATOM 1649 O O . VAL A 1 196 ? -18.840 -7.255 5.669 1.00 88.88 196 VAL A O 1
ATOM 1652 N N . GLN A 1 197 ? -19.496 -6.406 7.628 1.00 84.81 197 GLN A N 1
ATOM 1653 C CA . GLN A 1 197 ? -20.747 -5.843 7.095 1.00 84.81 197 GLN A CA 1
ATOM 1654 C C . GLN A 1 197 ? -20.544 -4.648 6.153 1.00 84.81 197 GLN A C 1
ATOM 1656 O O . GLN A 1 197 ? -21.368 -4.383 5.283 1.00 84.81 197 GLN A O 1
ATOM 1661 N N . ASN A 1 198 ? -19.451 -3.895 6.315 1.00 90.06 198 ASN A N 1
ATOM 1662 C CA . ASN A 1 198 ? -19.195 -2.728 5.476 1.00 90.06 198 ASN A CA 1
ATOM 1663 C C . ASN A 1 198 ? -18.841 -3.164 4.041 1.00 90.06 198 ASN A C 1
ATOM 1665 O O . ASN A 1 198 ? -17.771 -3.733 3.797 1.00 90.06 198 ASN A O 1
ATOM 1669 N N . GLU A 1 199 ? -19.723 -2.843 3.092 1.00 92.00 199 GLU A N 1
ATOM 1670 C CA . GLU A 1 199 ? -19.591 -3.213 1.678 1.00 92.00 199 GLU A CA 1
ATOM 1671 C C . GLU A 1 199 ? -18.293 -2.685 1.048 1.00 92.00 199 GLU A C 1
ATOM 1673 O O . GLU A 1 199 ? -17.623 -3.404 0.306 1.00 92.00 199 GLU A O 1
ATOM 1678 N N . ALA A 1 200 ? -17.876 -1.458 1.381 1.00 93.25 200 ALA A N 1
ATOM 1679 C CA . ALA A 1 200 ? -16.643 -0.885 0.847 1.00 93.25 200 ALA A CA 1
ATOM 1680 C C . ALA A 1 200 ? -15.403 -1.657 1.330 1.00 93.25 200 ALA A C 1
ATOM 1682 O O . ALA A 1 200 ? -14.489 -1.911 0.544 1.00 93.25 200 ALA A O 1
ATOM 1683 N N . PHE A 1 201 ? -15.375 -2.082 2.599 1.00 94.56 201 PHE A N 1
ATOM 1684 C CA . PHE A 1 201 ? -14.276 -2.895 3.134 1.00 94.56 201 PHE A CA 1
ATOM 1685 C C . PHE A 1 201 ? -14.270 -4.305 2.537 1.00 94.56 201 PHE A C 1
ATOM 1687 O O . PHE A 1 201 ? -13.205 -4.793 2.159 1.00 94.56 201 PHE A O 1
ATOM 1694 N N . ARG A 1 202 ? -15.441 -4.933 2.373 1.00 94.06 202 ARG A N 1
ATOM 1695 C CA . ARG A 1 202 ? -15.560 -6.222 1.673 1.00 94.06 202 ARG A CA 1
ATOM 1696 C C . ARG A 1 202 ? -15.036 -6.146 0.247 1.00 94.06 202 ARG A C 1
ATOM 1698 O O . ARG A 1 202 ? -14.138 -6.903 -0.113 1.00 94.06 202 ARG A O 1
ATOM 1705 N N . LYS A 1 203 ? -15.520 -5.175 -0.528 1.00 95.06 203 LYS A N 1
ATOM 1706 C CA . LYS A 1 203 ? -15.095 -4.963 -1.915 1.00 95.06 203 LYS A CA 1
ATOM 1707 C C . LYS A 1 203 ? -13.591 -4.711 -2.013 1.00 95.06 203 LYS A C 1
ATOM 1709 O O . LYS A 1 203 ? -12.945 -5.181 -2.951 1.00 95.06 203 LYS A O 1
ATOM 1714 N N . PHE A 1 204 ? -13.011 -3.997 -1.046 1.00 96.56 204 PHE A N 1
ATOM 1715 C CA . PHE A 1 204 ? -11.563 -3.822 -0.955 1.00 96.56 204 PHE A CA 1
ATOM 1716 C C . PHE A 1 204 ? -10.840 -5.164 -0.745 1.00 96.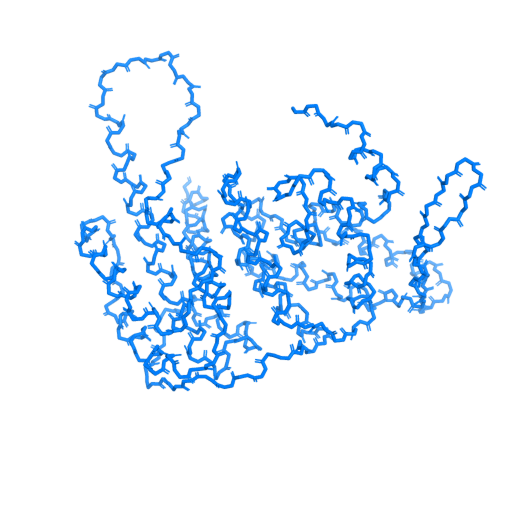56 204 PHE A C 1
ATOM 1718 O O . PHE A 1 204 ? -9.907 -5.467 -1.487 1.00 96.56 204 PHE A O 1
ATOM 1725 N N . PHE A 1 205 ? -11.280 -6.003 0.196 1.00 96.00 205 PHE A N 1
ATOM 1726 C CA . PHE A 1 205 ? -10.666 -7.318 0.423 1.00 96.00 205 PHE A CA 1
ATOM 1727 C C . PHE A 1 205 ? -10.816 -8.272 -0.766 1.00 96.00 205 PHE A C 1
ATOM 1729 O O . PHE A 1 205 ? -9.858 -8.968 -1.092 1.00 96.00 205 PHE A O 1
ATOM 1736 N N . GLU A 1 206 ? -11.967 -8.267 -1.440 1.00 94.69 206 GLU A N 1
ATOM 1737 C CA . GLU A 1 206 ? -12.215 -9.042 -2.663 1.00 94.69 206 GLU A CA 1
ATOM 1738 C C . GLU A 1 206 ? -11.286 -8.599 -3.803 1.00 94.69 206 GLU A C 1
ATOM 1740 O O . GLU A 1 206 ? -10.621 -9.415 -4.439 1.00 94.69 206 GLU A O 1
ATOM 1745 N N . THR A 1 207 ? -11.158 -7.286 -4.011 1.00 94.88 207 THR A N 1
ATOM 1746 C CA . THR A 1 207 ? -10.273 -6.710 -5.038 1.00 94.88 207 THR A CA 1
ATOM 1747 C C . THR A 1 207 ? -8.796 -7.035 -4.776 1.00 94.88 207 THR A C 1
ATOM 1749 O O . THR A 1 207 ? -7.999 -7.172 -5.709 1.00 94.88 207 THR A O 1
ATOM 1752 N N . HIS A 1 208 ? -8.427 -7.173 -3.503 1.00 94.94 208 HIS A N 1
ATOM 1753 C CA . HIS A 1 208 ? -7.069 -7.441 -3.038 1.00 94.94 208 HIS A CA 1
ATOM 1754 C C . HIS A 1 208 ? -6.928 -8.852 -2.455 1.00 94.94 208 HIS A C 1
ATOM 1756 O O . HIS A 1 208 ? -6.163 -9.065 -1.508 1.00 94.94 208 HIS A O 1
ATOM 1762 N N . GLU A 1 209 ? -7.640 -9.829 -3.026 1.00 93.44 209 GLU A N 1
ATOM 1763 C CA . GLU A 1 209 ? -7.734 -11.177 -2.460 1.00 93.44 209 GLU A CA 1
ATOM 1764 C C . GLU A 1 209 ? -6.369 -11.848 -2.257 1.00 93.44 209 GLU A C 1
ATOM 1766 O O . GLU A 1 209 ? -6.147 -12.487 -1.236 1.00 93.44 209 GLU A O 1
ATOM 1771 N N . ALA A 1 210 ? -5.398 -11.618 -3.146 1.00 90.88 210 ALA A N 1
ATOM 1772 C CA . ALA A 1 210 ? -4.047 -12.166 -3.008 1.00 90.88 210 ALA A CA 1
ATOM 1773 C C . ALA A 1 210 ? -3.336 -11.732 -1.707 1.00 90.88 210 ALA A C 1
ATOM 1775 O O . ALA A 1 210 ? -2.398 -12.393 -1.262 1.00 90.88 210 ALA A O 1
ATOM 1776 N N . ILE A 1 211 ? -3.771 -10.619 -1.107 1.00 93.06 211 ILE A N 1
ATOM 1777 C CA . ILE A 1 211 ? -3.246 -10.072 0.146 1.00 93.06 211 ILE A CA 1
ATOM 1778 C C . ILE A 1 211 ? -4.136 -10.474 1.329 1.00 93.06 211 ILE A C 1
ATOM 1780 O O . ILE A 1 211 ? -3.607 -10.857 2.371 1.00 93.06 211 ILE A O 1
ATOM 1784 N N . TYR A 1 212 ? -5.463 -10.387 1.198 1.00 93.62 212 TYR A N 1
ATOM 1785 C CA . TYR A 1 212 ? -6.387 -10.471 2.341 1.00 93.62 212 TYR A CA 1
ATOM 1786 C C . TYR A 1 212 ? -7.191 -11.770 2.444 1.00 93.62 212 TYR A C 1
ATOM 1788 O O . TYR A 1 212 ? -7.723 -12.066 3.518 1.00 93.62 212 TYR A O 1
ATOM 1796 N N . LYS A 1 213 ? -7.312 -12.547 1.365 1.00 90.38 213 LYS A N 1
ATOM 1797 C CA . LYS A 1 213 ? -8.088 -13.793 1.367 1.00 90.38 213 LYS A CA 1
ATOM 1798 C C . LYS A 1 213 ? -7.445 -14.803 2.304 1.00 90.38 213 LYS A C 1
ATOM 1800 O O . LYS A 1 213 ? -6.236 -15.009 2.259 1.00 90.38 213 LYS A O 1
ATOM 1805 N N . GLU A 1 214 ? -8.263 -15.401 3.168 1.00 87.69 214 GLU A N 1
ATOM 1806 C CA . GLU A 1 214 ? -7.836 -16.381 4.181 1.00 87.69 214 GLU A CA 1
ATOM 1807 C C . GLU A 1 214 ? -6.733 -15.881 5.141 1.00 87.69 214 GLU A C 1
ATOM 1809 O O . GLU A 1 214 ? -6.083 -16.669 5.831 1.00 87.69 214 GLU A O 1
ATOM 1814 N N . ASN A 1 215 ? -6.521 -14.563 5.218 1.00 93.12 215 ASN A N 1
ATOM 1815 C CA . ASN A 1 215 ? -5.664 -13.946 6.220 1.00 93.12 215 ASN A CA 1
ATOM 1816 C C . ASN A 1 215 ? -6.460 -12.914 7.021 1.00 93.12 215 ASN A C 1
ATOM 1818 O O . ASN A 1 215 ? -6.446 -11.707 6.764 1.00 93.12 215 ASN A O 1
ATOM 1822 N N . TYR A 1 216 ? -7.171 -13.435 8.011 1.00 94.62 216 TYR A N 1
ATOM 1823 C CA . TYR A 1 216 ? -8.033 -12.690 8.908 1.00 94.62 216 TYR A CA 1
ATOM 1824 C C . TYR A 1 216 ? -7.246 -11.712 9.778 1.00 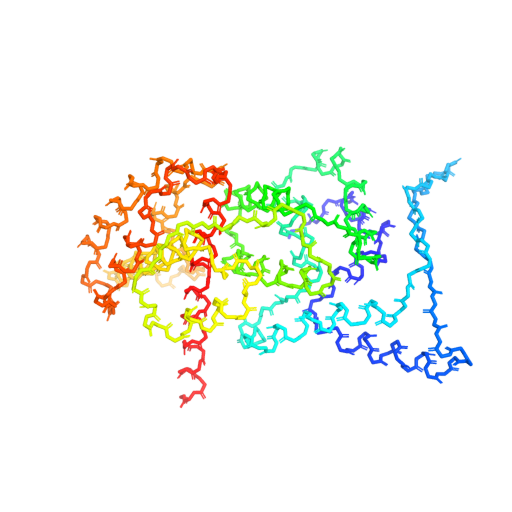94.62 216 TYR A C 1
ATOM 1826 O O . TYR A 1 216 ? -7.722 -10.601 9.980 1.00 94.62 216 TYR A O 1
ATOM 1834 N N . TYR A 1 217 ? -6.001 -12.018 10.162 1.00 95.94 217 TYR A N 1
ATOM 1835 C CA . TYR A 1 217 ? -5.146 -11.051 10.865 1.00 95.94 217 TYR A CA 1
ATOM 1836 C C . TYR A 1 217 ? -4.926 -9.770 10.051 1.00 95.94 217 TYR A C 1
ATOM 1838 O O . TYR A 1 217 ? -5.081 -8.669 10.579 1.00 95.94 217 TYR A O 1
ATOM 1846 N N . ARG A 1 218 ? -4.629 -9.885 8.748 1.00 95.50 218 ARG A N 1
ATOM 1847 C CA . ARG A 1 218 ? -4.479 -8.718 7.855 1.00 95.50 218 ARG A CA 1
ATOM 1848 C C . ARG A 1 218 ? -5.770 -7.909 7.762 1.00 95.50 218 ARG A C 1
ATOM 1850 O O . ARG A 1 218 ? -5.722 -6.680 7.804 1.00 95.50 218 ARG A O 1
ATOM 1857 N N . GLN A 1 219 ? -6.916 -8.587 7.667 1.00 96.12 219 GLN A N 1
ATOM 1858 C CA . GLN A 1 219 ? -8.229 -7.935 7.663 1.00 96.12 219 GLN A CA 1
ATOM 1859 C C . GLN A 1 219 ? -8.504 -7.224 8.996 1.00 96.12 219 GLN A C 1
ATOM 1861 O O . GLN A 1 219 ? -8.890 -6.061 8.994 1.00 96.12 219 GLN A O 1
ATOM 1866 N N . GLY A 1 220 ? -8.253 -7.876 10.134 1.00 96.56 220 GLY A N 1
ATOM 1867 C CA . GLY A 1 220 ? -8.448 -7.303 11.468 1.00 96.56 220 GLY A CA 1
ATOM 1868 C C . GLY A 1 220 ? -7.582 -6.065 11.705 1.00 96.56 220 GLY A C 1
ATOM 1869 O O . GLY A 1 220 ? -8.076 -5.053 12.195 1.00 96.56 220 GLY A O 1
ATOM 1870 N N . LEU A 1 221 ? -6.315 -6.099 11.279 1.00 97.75 221 LEU A N 1
ATOM 1871 C CA . LEU A 1 221 ? -5.405 -4.952 11.352 1.00 97.75 221 LEU A CA 1
ATOM 1872 C C . LEU A 1 221 ? -5.855 -3.801 10.447 1.00 97.75 221 LEU A C 1
ATOM 1874 O O . LEU A 1 221 ? -5.780 -2.638 10.842 1.00 97.75 221 LEU A O 1
ATOM 1878 N N . PHE A 1 222 ? -6.358 -4.114 9.252 1.00 97.94 222 PHE A N 1
ATOM 1879 C CA . PHE A 1 222 ? -6.955 -3.121 8.366 1.00 97.94 222 PHE A CA 1
ATOM 1880 C C . PHE A 1 222 ? -8.179 -2.461 9.013 1.00 97.94 222 PHE A C 1
ATOM 1882 O O . PHE A 1 222 ? -8.251 -1.236 9.057 1.00 97.94 222 PHE A O 1
ATOM 1889 N N . LEU A 1 223 ? -9.109 -3.243 9.572 1.00 96.81 223 LEU A N 1
ATOM 1890 C CA . LEU A 1 223 ? -10.297 -2.719 10.258 1.00 96.81 223 LEU A CA 1
ATOM 1891 C C . LEU A 1 223 ? -9.919 -1.884 11.491 1.00 96.81 223 LEU A C 1
ATOM 1893 O O . LEU A 1 223 ? -10.481 -0.815 11.711 1.00 96.81 223 LEU A O 1
ATOM 1897 N N . LEU A 1 224 ? -8.904 -2.300 12.254 1.00 96.75 224 LEU A N 1
ATOM 1898 C CA . LEU A 1 224 ? -8.346 -1.484 13.334 1.00 96.75 224 LEU A CA 1
ATOM 1899 C C . LEU A 1 224 ? -7.857 -0.124 12.808 1.00 96.75 224 LEU A C 1
ATOM 1901 O O . LEU A 1 224 ? -8.122 0.918 13.408 1.00 96.75 224 LEU A O 1
ATOM 1905 N N . GLY A 1 225 ? -7.200 -0.120 11.647 1.00 96.81 225 GLY A N 1
ATOM 1906 C CA . GLY A 1 225 ? -6.801 1.096 10.947 1.00 96.81 225 GLY A CA 1
ATOM 1907 C C . GLY A 1 225 ? -7.972 2.009 10.564 1.00 96.81 225 GLY A C 1
ATOM 1908 O O . GLY A 1 225 ? -7.862 3.230 10.700 1.00 96.81 225 GLY A O 1
ATOM 1909 N N . THR A 1 226 ? -9.114 1.462 10.136 1.00 95.50 226 THR A N 1
ATOM 1910 C CA . THR A 1 226 ? -10.286 2.291 9.797 1.00 95.50 226 THR A CA 1
ATOM 1911 C C . THR A 1 226 ? -10.872 2.967 11.040 1.00 95.50 226 THR A C 1
ATOM 1913 O O . THR A 1 226 ? -11.242 4.140 10.982 1.00 95.50 226 THR A O 1
ATOM 1916 N N . VAL A 1 227 ? -10.868 2.292 12.195 1.00 94.38 227 VAL A N 1
ATOM 1917 C CA . VAL A 1 227 ? -11.259 2.892 13.483 1.00 94.38 227 VAL A CA 1
ATOM 1918 C C . VAL A 1 227 ? -10.275 3.983 13.911 1.00 94.38 227 VAL A C 1
ATOM 1920 O O . VAL A 1 227 ? -10.701 5.068 14.315 1.00 94.38 227 VAL A O 1
ATOM 1923 N N . ILE A 1 228 ? -8.966 3.761 13.744 1.00 94.81 228 ILE A N 1
ATOM 1924 C CA . ILE A 1 228 ? -7.952 4.798 13.989 1.00 94.81 228 ILE A CA 1
ATOM 1925 C C . ILE A 1 228 ? -8.220 6.035 13.124 1.00 94.81 228 ILE A C 1
ATOM 1927 O O . ILE A 1 228 ? -8.155 7.155 13.629 1.00 94.81 228 ILE A O 1
ATOM 1931 N N . ASN A 1 229 ? -8.588 5.872 11.850 1.00 93.38 229 ASN A N 1
ATOM 1932 C CA . ASN A 1 229 ? -8.952 7.008 11.001 1.00 93.38 229 ASN A CA 1
ATOM 1933 C C . ASN A 1 229 ? -10.128 7.820 11.575 1.00 93.38 229 ASN A C 1
ATOM 1935 O O . ASN A 1 229 ? -10.060 9.049 11.583 1.00 93.38 229 ASN A O 1
ATOM 1939 N N . LYS A 1 230 ? -11.160 7.164 12.126 1.00 91.31 230 LYS A N 1
ATOM 1940 C CA . LYS A 1 230 ? -12.290 7.858 12.775 1.00 91.31 230 LYS A CA 1
ATOM 1941 C C . LYS A 1 230 ? -11.817 8.730 13.945 1.00 91.31 230 LYS A C 1
ATOM 1943 O O . LYS A 1 230 ? -12.224 9.888 14.037 1.00 91.31 230 LYS A O 1
ATOM 1948 N N . ILE A 1 231 ? -10.897 8.226 14.775 1.00 91.56 231 ILE A N 1
ATOM 1949 C CA . ILE A 1 231 ? -10.264 9.003 15.859 1.00 91.56 231 ILE A CA 1
ATOM 1950 C C . ILE A 1 231 ? -9.499 10.204 15.287 1.00 91.56 231 ILE A C 1
ATOM 1952 O O . ILE A 1 231 ? -9.641 11.323 15.778 1.00 91.56 231 ILE A O 1
ATOM 1956 N N . VAL A 1 232 ? -8.707 9.999 14.231 1.00 90.19 232 VAL A N 1
ATOM 1957 C CA . VAL A 1 232 ? -7.939 11.067 13.566 1.00 90.19 232 VAL A CA 1
ATOM 1958 C C . VAL A 1 232 ? -8.857 12.179 13.062 1.00 90.19 232 VAL A C 1
ATOM 1960 O O . VAL A 1 232 ? -8.593 13.355 13.318 1.00 90.19 232 VAL A O 1
ATOM 1963 N N . VAL A 1 233 ? -9.948 11.823 12.385 1.00 88.81 233 VAL A N 1
ATOM 1964 C CA . VAL A 1 233 ? -10.936 12.779 11.869 1.00 88.81 233 VAL A CA 1
ATOM 1965 C C . VAL A 1 233 ? -11.626 13.522 13.015 1.00 88.81 233 VAL A C 1
ATOM 1967 O O . VAL A 1 233 ? -11.754 14.744 12.956 1.00 88.81 233 VAL A O 1
ATOM 1970 N N . ALA A 1 234 ? -12.020 12.824 14.082 1.00 88.69 234 ALA A N 1
ATOM 1971 C CA . ALA A 1 234 ? -12.623 13.439 15.265 1.00 88.69 234 ALA A CA 1
ATOM 1972 C C . ALA A 1 234 ? -11.675 14.449 15.941 1.00 88.69 234 ALA A C 1
ATOM 1974 O O . ALA A 1 234 ? -12.075 15.569 16.271 1.00 88.69 234 ALA A O 1
ATOM 1975 N N . GLN A 1 235 ? -10.391 14.099 16.070 1.00 87.44 235 GLN A N 1
ATOM 1976 C CA . GLN A 1 235 ? -9.354 14.996 16.584 1.00 87.44 235 GLN A CA 1
ATOM 1977 C C . GLN A 1 235 ? -9.194 16.254 15.728 1.00 87.44 235 GLN A C 1
ATOM 1979 O O . GLN A 1 235 ? -9.067 17.355 16.267 1.00 87.44 235 GLN A O 1
ATOM 1984 N N . GLN A 1 236 ? -9.225 16.104 14.403 1.00 84.69 236 GLN A N 1
ATOM 1985 C CA . GLN A 1 236 ? -9.142 17.228 13.472 1.00 84.69 236 GLN A CA 1
ATOM 1986 C C . GLN A 1 236 ? -10.372 18.135 13.565 1.00 84.69 236 GLN A C 1
ATOM 1988 O O . GLN A 1 236 ? -10.207 19.346 13.686 1.00 84.69 236 GLN A O 1
ATOM 1993 N N . LYS A 1 237 ? -11.587 17.568 13.596 1.00 83.25 237 LYS A N 1
ATOM 1994 C CA . LYS A 1 237 ? -12.840 18.328 13.761 1.00 83.25 237 LYS A CA 1
ATOM 1995 C C . LYS A 1 237 ? -12.829 19.168 15.041 1.00 83.25 237 LYS A C 1
ATOM 1997 O O . LYS A 1 237 ? -13.072 20.371 14.987 1.00 83.25 237 LYS A O 1
ATOM 2002 N N . LYS A 1 238 ? -12.466 18.559 16.177 1.00 82.25 238 LYS A N 1
ATOM 2003 C CA . LYS A 1 238 ? -12.389 19.247 17.478 1.00 82.25 238 LYS A CA 1
ATOM 2004 C C . LYS A 1 238 ? -11.347 20.370 17.483 1.00 82.25 238 LYS A C 1
ATOM 2006 O O . LYS A 1 238 ? -11.553 21.400 18.118 1.00 82.25 238 LYS A O 1
ATOM 2011 N N . ALA A 1 239 ? -10.225 20.185 16.786 1.00 79.38 239 ALA A N 1
ATOM 2012 C CA . ALA A 1 239 ? -9.202 21.220 16.650 1.00 79.38 239 ALA A CA 1
ATOM 2013 C C . ALA A 1 239 ? -9.665 22.392 15.767 1.00 79.38 239 ALA A C 1
ATOM 2015 O O . ALA A 1 239 ? -9.368 23.537 16.093 1.00 79.38 239 ALA A O 1
ATOM 2016 N N . SER A 1 240 ? -10.408 22.124 14.688 1.00 73.69 240 SER A N 1
ATOM 2017 C CA . SER A 1 240 ? -10.990 23.164 13.830 1.00 73.69 240 SER A CA 1
ATOM 2018 C C . SER A 1 240 ? -12.040 24.003 14.562 1.00 73.69 240 SER A C 1
ATOM 2020 O O . SER A 1 240 ? -11.956 25.224 14.520 1.00 73.69 240 SER A O 1
ATOM 2022 N N . GLN A 1 241 ? -12.943 23.372 15.321 1.00 70.31 241 GLN A N 1
ATOM 2023 C CA . GLN A 1 241 ? -13.975 24.074 16.102 1.00 70.31 241 GLN A CA 1
ATOM 2024 C C . GLN A 1 241 ? -13.393 25.024 17.160 1.00 70.31 241 GLN A C 1
ATOM 2026 O O . GLN A 1 241 ? -13.939 26.092 17.406 1.00 70.31 241 GLN A O 1
ATOM 2031 N N . LYS A 1 242 ? -12.252 24.675 17.771 1.00 63.06 242 LYS A N 1
ATOM 2032 C CA . LYS A 1 242 ? -11.573 25.551 18.742 1.00 63.06 242 LYS A CA 1
ATOM 2033 C C . LYS A 1 242 ? -10.962 26.808 18.120 1.00 63.06 242 LYS A C 1
ATOM 2035 O O . LYS A 1 242 ? -10.770 27.784 18.833 1.00 63.06 242 LYS A O 1
ATOM 2040 N N . ASN A 1 243 ? -10.644 26.784 16.826 1.00 58.22 243 ASN A N 1
ATOM 2041 C CA . ASN A 1 243 ? -10.031 27.921 16.137 1.00 58.22 243 ASN A CA 1
ATOM 2042 C C . ASN A 1 243 ? -11.067 28.907 15.573 1.00 58.22 243 ASN A C 1
ATOM 2044 O O . ASN A 1 243 ? -10.697 30.026 15.245 1.00 58.22 243 ASN A O 1
ATOM 2048 N N . GLU A 1 244 ? -12.341 28.516 15.471 1.00 53.53 244 GLU A N 1
ATOM 2049 C CA . GLU A 1 244 ? -13.439 29.386 15.013 1.00 53.53 244 GLU A CA 1
ATOM 2050 C C . GLU A 1 244 ? -14.067 30.215 16.155 1.00 53.53 244 GLU A C 1
ATOM 2052 O O . GLU A 1 244 ? -14.844 31.123 15.892 1.00 53.53 244 GLU A O 1
ATOM 2057 N N . GLY A 1 245 ? -13.705 29.946 17.418 1.00 44.16 245 GLY A N 1
ATOM 2058 C CA . GLY A 1 245 ? -14.195 30.665 18.606 1.00 44.16 245 GLY A CA 1
ATOM 2059 C C . GLY A 1 245 ? -13.254 31.742 19.166 1.00 44.16 245 GLY A C 1
ATOM 2060 O O . GLY A 1 245 ? -13.422 32.139 20.315 1.00 44.16 245 GLY A O 1
ATOM 2061 N N . GLY A 1 246 ? -12.235 32.168 18.412 1.00 41.09 246 GLY A N 1
ATOM 2062 C CA . GLY A 1 246 ? -11.322 33.242 18.812 1.00 41.09 246 GLY A CA 1
ATOM 2063 C C . GLY A 1 246 ? -11.598 34.527 18.037 1.00 41.09 246 GLY A C 1
ATOM 2064 O O . GLY A 1 246 ? -11.261 34.608 16.859 1.00 41.09 246 GLY A O 1
ATOM 2065 N N . GLU A 1 247 ? -12.173 35.537 18.692 1.00 43.88 247 GLU A N 1
ATOM 2066 C CA . GLU A 1 247 ? -12.087 36.921 18.218 1.00 43.88 247 GLU A CA 1
ATOM 2067 C C . GLU A 1 247 ? -10.609 37.342 18.179 1.00 43.88 247 GLU A C 1
ATOM 2069 O O . GLU A 1 247 ? -9.926 37.329 19.205 1.00 43.88 247 GLU A O 1
ATOM 2074 N N . GLY A 1 248 ? -10.106 37.712 16.999 1.00 40.03 248 GLY A N 1
ATOM 2075 C CA . GLY A 1 248 ? -8.819 38.395 16.859 1.00 40.03 248 GLY A CA 1
ATOM 2076 C C . GLY A 1 248 ? -7.985 37.973 15.646 1.00 40.03 248 GLY A C 1
ATOM 2077 O O . GLY A 1 248 ? -7.490 36.852 15.576 1.00 40.03 248 GLY A O 1
ATOM 2078 N N . ASP A 1 249 ? -7.756 38.952 14.766 1.00 37.25 249 ASP A N 1
ATOM 2079 C CA . ASP A 1 249 ? -6.803 39.022 13.643 1.00 37.25 249 ASP A CA 1
ATOM 2080 C C . ASP A 1 249 ? -7.261 38.529 12.257 1.00 37.25 249 ASP A C 1
ATOM 2082 O O . ASP A 1 249 ? -6.840 37.491 11.741 1.00 37.25 249 ASP A O 1
ATOM 2086 N N . GLU A 1 250 ? -7.971 39.416 11.551 1.00 39.34 250 GLU A N 1
ATOM 2087 C CA . GLU A 1 250 ? -8.272 39.344 10.109 1.00 39.34 250 GLU A CA 1
ATOM 2088 C C . GLU A 1 250 ? -7.027 39.388 9.185 1.00 39.34 250 GLU A C 1
ATOM 2090 O O . GLU A 1 250 ? -7.140 39.175 7.978 1.00 39.34 250 GLU A O 1
ATOM 2095 N N . ASN A 1 251 ? -5.814 39.596 9.718 1.00 37.59 251 ASN A N 1
ATOM 2096 C CA . ASN A 1 251 ? -4.592 39.794 8.921 1.00 37.59 251 ASN A CA 1
ATOM 2097 C C . ASN A 1 251 ? -3.603 38.616 8.878 1.00 37.59 251 ASN A C 1
ATOM 2099 O O . ASN A 1 251 ? -2.504 38.746 8.336 1.00 37.59 251 ASN A O 1
ATOM 2103 N N . LYS A 1 252 ? -3.983 37.421 9.344 1.00 36.22 252 LYS A N 1
ATOM 2104 C CA . LYS A 1 252 ? -3.210 36.189 9.098 1.00 36.22 252 LYS A CA 1
ATOM 2105 C C . LYS A 1 252 ? -3.972 35.247 8.170 1.00 36.22 252 LYS A C 1
ATOM 2107 O O . LYS A 1 252 ? -4.437 34.191 8.583 1.00 36.22 252 LYS A O 1
ATOM 2112 N N . LYS A 1 253 ? -3.978 35.554 6.864 1.00 35.62 253 LYS A N 1
ATOM 2113 C CA . LYS A 1 253 ? -4.212 34.567 5.782 1.00 35.62 253 LYS A CA 1
ATOM 2114 C C . LYS A 1 253 ? -3.047 33.560 5.700 1.00 35.62 253 LYS A C 1
ATOM 2116 O O . LYS A 1 253 ? -2.425 33.360 4.660 1.00 35.62 253 LYS A O 1
ATOM 2121 N N . GLY A 1 254 ? -2.704 32.939 6.825 1.00 33.78 254 GLY A N 1
ATOM 2122 C CA . GLY A 1 254 ? -1.835 31.776 6.879 1.00 33.78 254 GLY A CA 1
ATOM 2123 C C . GLY A 1 254 ? -2.666 30.544 6.549 1.00 33.78 254 GLY A C 1
ATOM 2124 O O . GLY A 1 254 ? -3.746 30.363 7.104 1.00 33.78 254 GLY A O 1
ATOM 2125 N N . LYS A 1 255 ? -2.178 29.703 5.631 1.00 32.97 255 LYS A N 1
ATOM 2126 C CA . LYS A 1 255 ? -2.762 28.389 5.313 1.00 32.97 255 LYS A CA 1
ATOM 2127 C C . LYS A 1 255 ? -3.239 27.692 6.601 1.00 32.97 255 LYS A C 1
ATOM 2129 O O . LYS A 1 255 ? -2.452 27.654 7.552 1.00 32.97 255 LYS A O 1
ATOM 2134 N N . PRO A 1 256 ? -4.455 27.112 6.647 1.00 35.47 256 PRO A N 1
A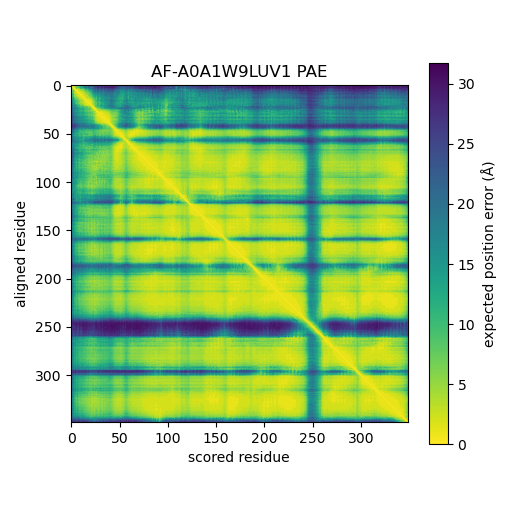TOM 2135 C CA . PRO A 1 256 ? -4.931 26.410 7.833 1.00 35.47 256 PRO A CA 1
ATOM 2136 C C . PRO A 1 256 ? -3.883 25.373 8.249 1.00 35.47 256 PRO A C 1
ATOM 2138 O O . PRO A 1 256 ? -3.525 24.490 7.462 1.00 35.47 256 PRO A O 1
ATOM 2141 N N . LYS A 1 257 ? -3.335 25.505 9.466 1.00 40.34 257 LYS A N 1
ATOM 2142 C CA . LYS A 1 257 ? -2.438 24.494 10.038 1.00 40.34 257 LYS A CA 1
ATOM 2143 C C . LYS A 1 257 ? -3.227 23.189 10.070 1.00 40.34 257 LYS A C 1
ATOM 2145 O O . LYS A 1 257 ? -4.178 23.075 10.837 1.00 40.34 257 LYS A O 1
ATOM 2150 N N . LYS A 1 258 ? -2.853 22.213 9.230 1.00 46.12 258 LYS A N 1
ATOM 2151 C CA . LYS A 1 258 ? -3.392 20.847 9.301 1.00 46.12 258 LYS A CA 1
ATOM 2152 C C . LYS A 1 258 ? -3.255 20.384 10.749 1.00 46.12 258 LYS A C 1
ATOM 2154 O O . LYS A 1 258 ? -2.133 20.220 11.230 1.00 46.12 258 LYS A O 1
ATOM 2159 N N . ALA A 1 259 ? -4.376 20.216 11.445 1.00 44.09 259 ALA A N 1
ATOM 2160 C CA . ALA A 1 259 ? -4.382 19.672 12.791 1.00 44.09 259 ALA A CA 1
ATOM 2161 C C . ALA A 1 259 ? -3.730 18.283 12.733 1.00 44.09 259 ALA A C 1
ATOM 2163 O O . ALA A 1 259 ? -4.246 17.350 12.113 1.00 44.09 259 ALA A O 1
ATOM 2164 N N . THR A 1 260 ? -2.528 18.174 13.296 1.00 57.22 260 THR A N 1
ATOM 2165 C CA . THR A 1 260 ? -1.803 16.906 13.345 1.00 57.22 260 THR A CA 1
ATOM 2166 C C . THR A 1 260 ? -2.434 16.063 14.445 1.00 57.22 260 THR A C 1
ATOM 2168 O O . THR A 1 260 ? -2.505 16.493 15.594 1.00 57.22 260 THR A O 1
ATOM 2171 N N . SER A 1 261 ? -2.941 14.882 14.090 1.00 65.50 261 SER A N 1
ATOM 2172 C CA . SER A 1 261 ? -3.526 13.962 15.066 1.00 65.50 261 SER A CA 1
ATOM 2173 C C . SER A 1 261 ? -2.466 13.544 16.083 1.00 65.50 261 SER A C 1
ATOM 2175 O O . SER A 1 261 ? -1.377 13.096 15.716 1.00 65.50 261 SER A O 1
ATOM 2177 N N . THR A 1 262 ? -2.786 13.685 17.369 1.00 78.75 262 THR A N 1
ATOM 2178 C CA . THR A 1 262 ? -1.915 13.221 18.455 1.00 78.75 262 THR A CA 1
ATOM 2179 C C . THR A 1 262 ? -1.819 11.702 18.468 1.00 78.75 262 THR A C 1
ATOM 2181 O O . THR A 1 262 ? -0.767 11.175 18.814 1.00 78.75 262 THR A O 1
ATOM 2184 N N . PHE A 1 263 ? -2.872 11.005 18.027 1.00 84.44 263 PHE A N 1
ATOM 2185 C CA . PHE A 1 263 ? -2.866 9.552 17.903 1.00 84.44 263 PHE A CA 1
ATOM 2186 C C . PHE A 1 263 ? -1.857 9.085 16.847 1.00 84.44 263 PHE A C 1
ATOM 2188 O O . PHE A 1 263 ? -1.003 8.252 17.137 1.00 84.44 263 PHE A O 1
ATOM 2195 N N . LEU A 1 264 ? -1.868 9.684 15.647 1.00 83.88 264 LEU A N 1
ATOM 2196 C CA . LEU A 1 264 ? -0.899 9.326 14.603 1.00 83.88 264 LEU A CA 1
ATOM 2197 C C . LEU A 1 264 ? 0.547 9.559 15.037 1.00 83.88 264 LEU A C 1
ATOM 2199 O O . LEU A 1 264 ? 1.414 8.807 14.619 1.00 83.88 264 LEU A O 1
ATOM 2203 N N . LYS A 1 265 ? 0.826 10.558 15.878 1.00 83.25 265 LYS A N 1
A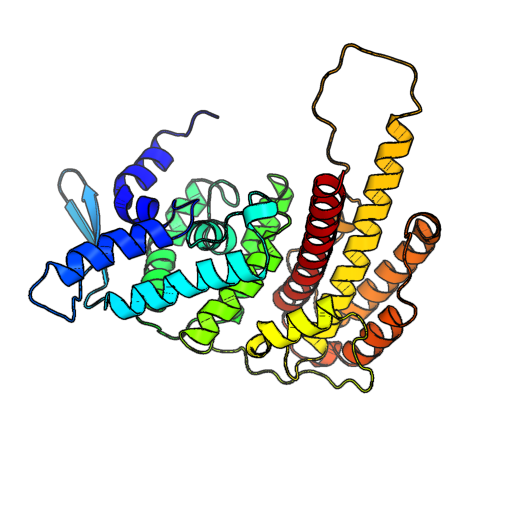TOM 2204 C CA . LYS A 1 265 ? 2.182 10.790 16.404 1.00 83.25 265 LYS A CA 1
ATOM 2205 C C . LYS A 1 265 ? 2.645 9.727 17.405 1.00 83.25 265 LYS A C 1
ATOM 2207 O O . LYS A 1 265 ? 3.845 9.585 17.598 1.00 83.25 265 LYS A O 1
ATOM 2212 N N . LYS A 1 266 ? 1.718 9.015 18.052 1.00 83.94 266 LYS A N 1
ATOM 2213 C CA . LYS A 1 266 ? 2.026 7.946 19.015 1.00 83.94 266 LYS A CA 1
ATOM 2214 C C . LYS A 1 266 ? 2.226 6.583 18.359 1.00 83.94 266 LYS A C 1
ATOM 2216 O O . LYS A 1 266 ? 2.832 5.704 18.967 1.00 83.94 266 LYS A O 1
ATOM 2221 N N . LEU A 1 267 ? 1.715 6.391 17.142 1.00 86.75 267 LEU A N 1
ATOM 2222 C CA . LEU A 1 267 ? 1.842 5.120 16.440 1.00 86.75 267 LEU A CA 1
ATOM 2223 C C . LEU A 1 267 ? 3.321 4.818 16.152 1.00 86.75 267 LEU A C 1
ATOM 2225 O O . LEU A 1 267 ? 4.049 5.659 15.629 1.00 86.75 267 LEU A O 1
ATOM 2229 N N . ASN A 1 268 ? 3.766 3.601 16.466 1.00 87.94 268 ASN A N 1
ATOM 2230 C CA . ASN A 1 268 ? 5.132 3.183 16.171 1.00 87.94 268 ASN A CA 1
ATOM 2231 C C . ASN A 1 268 ? 5.267 2.757 14.702 1.00 87.94 268 ASN A C 1
ATOM 2233 O O . ASN A 1 268 ? 5.018 1.604 14.354 1.00 87.94 268 ASN A O 1
ATOM 2237 N N . TYR A 1 269 ? 5.702 3.682 13.848 1.00 87.06 269 TYR A N 1
ATOM 2238 C CA . TYR A 1 269 ? 5.902 3.429 12.419 1.00 87.06 269 TYR A CA 1
ATOM 2239 C C . TYR A 1 269 ? 7.107 2.539 12.102 1.00 87.06 269 TYR A C 1
ATOM 2241 O O . TYR A 1 269 ? 7.185 2.029 10.992 1.00 87.06 269 TYR A O 1
ATOM 2249 N N . SER A 1 270 ? 8.035 2.324 13.040 1.00 86.56 270 SER A N 1
ATOM 2250 C CA . SER A 1 270 ? 9.179 1.422 12.832 1.00 86.56 270 SER A CA 1
ATOM 2251 C C . SER A 1 270 ? 8.785 -0.057 12.903 1.00 86.56 270 SER A C 1
ATOM 2253 O O . SER A 1 270 ? 9.573 -0.918 12.525 1.00 86.56 270 SER A O 1
ATOM 2255 N N . GLY A 1 271 ? 7.581 -0.361 13.394 1.00 91.56 271 GLY A N 1
ATOM 2256 C CA . GLY A 1 271 ? 7.058 -1.718 13.509 1.00 91.56 271 GLY A CA 1
ATOM 2257 C C . GLY A 1 271 ? 6.391 -1.970 14.859 1.00 91.56 271 GLY A C 1
ATOM 2258 O O . GLY A 1 271 ? 6.878 -1.538 15.904 1.00 91.56 271 GLY A O 1
ATOM 2259 N N . ILE A 1 272 ? 5.282 -2.708 14.851 1.00 94.62 272 ILE A N 1
ATOM 2260 C CA . ILE A 1 272 ? 4.532 -3.088 16.054 1.00 94.62 272 ILE A CA 1
ATOM 2261 C C . ILE A 1 272 ? 4.581 -4.609 16.173 1.00 94.62 272 ILE A C 1
ATOM 2263 O O . ILE A 1 272 ? 3.947 -5.289 15.372 1.00 94.62 272 ILE A O 1
ATOM 2267 N N . PRO A 1 273 ? 5.321 -5.173 17.143 1.00 94.19 273 PRO A N 1
ATOM 2268 C CA . PRO A 1 273 ? 5.349 -6.618 17.341 1.00 94.19 273 PRO A CA 1
ATOM 2269 C C . PRO A 1 273 ? 3.938 -7.184 17.530 1.00 94.19 273 PRO A C 1
ATOM 2271 O O . PRO A 1 273 ? 3.132 -6.576 18.235 1.00 94.19 273 PRO A O 1
ATOM 2274 N N . ALA A 1 274 ? 3.658 -8.363 16.967 1.00 93.75 274 ALA A N 1
ATOM 2275 C CA . ALA A 1 274 ? 2.323 -8.965 16.999 1.00 93.75 274 ALA A CA 1
ATOM 2276 C C . ALA A 1 274 ? 1.746 -9.094 18.426 1.00 93.75 274 ALA A C 1
ATOM 2278 O O . ALA A 1 274 ? 0.586 -8.767 18.656 1.00 93.75 274 ALA A O 1
ATOM 2279 N N . HIS A 1 275 ? 2.577 -9.441 19.417 1.00 92.75 275 HIS A N 1
ATOM 2280 C CA . HIS A 1 275 ? 2.172 -9.523 20.829 1.00 92.75 275 HIS A CA 1
ATOM 2281 C C . HIS A 1 275 ? 1.745 -8.180 21.455 1.00 92.75 275 HIS A C 1
ATOM 2283 O O . HIS A 1 275 ? 1.132 -8.173 22.516 1.00 92.75 275 HIS A O 1
ATOM 2289 N N . ARG A 1 276 ? 2.068 -7.032 20.838 1.00 94.75 276 ARG A N 1
ATOM 2290 C CA . ARG A 1 276 ? 1.647 -5.697 21.307 1.00 94.75 276 ARG A CA 1
ATOM 2291 C C . ARG A 1 276 ? 0.353 -5.209 20.659 1.00 94.75 276 ARG A C 1
ATOM 2293 O O . ARG A 1 276 ? -0.120 -4.131 21.014 1.00 94.75 276 ARG A O 1
ATOM 2300 N N . VAL A 1 277 ? -0.220 -5.963 19.720 1.00 95.50 277 VAL A N 1
ATOM 2301 C CA . VAL A 1 277 ? -1.460 -5.572 19.030 1.00 95.50 277 VAL A CA 1
ATOM 2302 C C . VAL A 1 277 ? -2.631 -5.467 20.011 1.00 95.50 277 VAL A C 1
ATOM 2304 O O . VAL A 1 277 ? -3.430 -4.546 19.884 1.00 95.50 277 VAL A O 1
ATOM 2307 N N . SER A 1 278 ? -2.698 -6.323 21.033 1.00 93.12 278 SER A N 1
ATOM 2308 C CA . SER A 1 278 ? -3.714 -6.252 22.096 1.00 93.12 278 SER A CA 1
ATOM 2309 C C . SER A 1 278 ? -3.660 -4.934 22.882 1.00 93.12 278 SER A C 1
ATOM 2311 O O . SER A 1 278 ? -4.692 -4.308 23.116 1.00 93.12 278 SER A O 1
ATOM 2313 N N . ASN A 1 279 ? -2.456 -4.464 23.222 1.00 93.94 279 ASN A N 1
ATOM 2314 C CA . ASN A 1 279 ? -2.263 -3.182 23.903 1.00 93.94 279 ASN A CA 1
ATOM 2315 C C . ASN A 1 279 ? -2.697 -2.009 23.018 1.00 93.94 279 ASN A C 1
ATOM 2317 O O . ASN A 1 279 ? -3.381 -1.103 23.489 1.00 93.94 279 ASN A O 1
ATOM 2321 N N . LEU A 1 280 ? -2.341 -2.047 21.729 1.00 94.81 280 LEU A N 1
ATOM 2322 C CA . LEU A 1 280 ? -2.796 -1.042 20.770 1.00 94.81 280 LEU A CA 1
ATOM 2323 C C . LEU A 1 280 ? -4.324 -1.051 20.648 1.00 94.81 280 LEU A C 1
ATOM 2325 O O . LEU A 1 280 ? -4.941 0.007 20.621 1.00 94.81 280 LEU A O 1
ATOM 2329 N N . LEU A 1 281 ? -4.939 -2.231 20.594 1.00 93.88 281 LEU A N 1
ATOM 2330 C CA . LEU A 1 281 ? -6.386 -2.385 20.488 1.00 93.88 281 LEU A CA 1
ATOM 2331 C C . LEU A 1 281 ? -7.114 -1.748 21.679 1.00 93.88 281 LEU A C 1
ATOM 2333 O O . LEU A 1 281 ? -8.081 -1.010 21.484 1.00 93.88 281 LEU A O 1
ATOM 2337 N N . ALA A 1 282 ? -6.614 -1.981 22.895 1.00 92.44 282 ALA A N 1
ATOM 2338 C CA . ALA A 1 282 ? -7.124 -1.346 24.106 1.00 92.44 282 ALA A CA 1
ATOM 2339 C C . ALA A 1 282 ? -6.959 0.183 24.064 1.00 92.44 282 ALA A C 1
ATOM 2341 O O . ALA A 1 282 ? -7.895 0.912 24.390 1.00 92.44 282 ALA A O 1
ATOM 2342 N N . GLU A 1 283 ? -5.808 0.683 23.602 1.00 92.94 283 GLU A N 1
ATOM 2343 C CA . GLU A 1 283 ? -5.585 2.123 23.443 1.00 92.94 283 GLU A CA 1
ATOM 2344 C C . GLU A 1 283 ? -6.569 2.739 22.437 1.00 92.94 283 GLU A C 1
ATOM 2346 O O . GLU A 1 283 ? -7.214 3.739 22.749 1.00 92.94 283 GLU A O 1
ATOM 2351 N N . VAL A 1 284 ? -6.750 2.132 21.259 1.00 92.81 284 VAL A N 1
ATOM 2352 C CA . VAL A 1 284 ? -7.709 2.610 20.248 1.00 92.81 284 VAL A CA 1
ATOM 2353 C C . VAL A 1 284 ? -9.125 2.642 20.823 1.00 92.81 284 VAL A C 1
ATOM 2355 O O . VAL A 1 284 ? -9.825 3.634 20.627 1.00 92.81 284 VAL A O 1
ATOM 2358 N N . LYS A 1 285 ? -9.535 1.613 21.575 1.00 91.00 285 LYS A N 1
ATOM 2359 C CA . LYS A 1 285 ? -10.856 1.572 22.216 1.00 91.00 285 LYS A CA 1
ATOM 2360 C C . LYS A 1 285 ? -11.048 2.734 23.198 1.00 91.00 285 LYS A C 1
ATOM 2362 O O . LYS A 1 285 ? -12.020 3.478 23.072 1.00 91.00 285 LYS A O 1
ATOM 2367 N N . ASN A 1 286 ? -10.077 2.975 24.078 1.00 90.19 286 ASN A N 1
ATOM 2368 C CA . ASN A 1 286 ? -10.118 4.113 25.002 1.00 90.19 286 ASN A CA 1
ATOM 2369 C C . ASN A 1 286 ? -10.230 5.449 24.246 1.00 90.19 286 ASN A C 1
ATOM 2371 O O . ASN A 1 286 ? -11.008 6.324 24.617 1.00 90.19 286 ASN A O 1
ATOM 2375 N N . TYR A 1 287 ? -9.489 5.615 23.146 1.00 90.06 287 TYR A N 1
ATOM 2376 C CA . TYR A 1 287 ? -9.595 6.816 22.317 1.00 90.06 287 TYR A CA 1
ATOM 2377 C C . TYR A 1 287 ? -10.962 6.955 21.640 1.00 90.06 287 TYR A C 1
ATOM 2379 O O . TYR A 1 287 ? -11.450 8.077 21.517 1.00 90.06 287 TYR A O 1
ATOM 2387 N N . THR A 1 288 ? -11.602 5.864 21.212 1.00 88.00 288 THR A N 1
ATOM 2388 C CA . THR A 1 288 ? -12.967 5.958 20.674 1.00 88.00 288 THR A CA 1
ATOM 2389 C C . THR A 1 288 ? -13.978 6.409 21.721 1.00 88.00 288 THR A C 1
ATOM 2391 O O . THR A 1 288 ? -14.841 7.207 21.385 1.00 88.00 288 THR A O 1
ATOM 2394 N N . GLU A 1 289 ? -13.824 5.990 22.979 1.00 87.19 289 GLU A N 1
ATOM 2395 C CA . GLU A 1 289 ? -14.677 6.439 24.090 1.00 87.19 289 GLU A CA 1
ATOM 2396 C C . GLU A 1 289 ? -14.448 7.927 24.414 1.00 87.19 289 GLU A C 1
ATOM 2398 O O . GLU A 1 289 ? -15.395 8.672 24.641 1.00 87.19 289 GLU A O 1
ATOM 2403 N N . ILE A 1 290 ? -13.199 8.407 24.354 1.00 85.44 290 ILE A N 1
ATOM 2404 C CA . ILE A 1 290 ? -12.868 9.829 24.579 1.00 85.44 290 ILE A CA 1
ATOM 2405 C C . ILE A 1 290 ? -13.478 10.749 23.508 1.00 85.44 290 ILE A C 1
ATOM 2407 O O . ILE A 1 290 ? -13.819 11.897 23.797 1.00 85.44 290 ILE A O 1
ATOM 2411 N N . TYR A 1 291 ? -13.551 10.281 22.261 1.00 84.88 291 TYR A N 1
ATOM 2412 C CA . TYR A 1 291 ? -14.030 11.062 21.113 1.00 84.88 291 TYR A CA 1
ATOM 2413 C C . TYR A 1 291 ? -15.431 10.644 20.650 1.00 84.88 291 TYR A C 1
ATOM 2415 O O . TYR A 1 291 ? -15.816 10.943 19.519 1.00 84.88 291 TYR A O 1
ATOM 2423 N N . ASP A 1 292 ? -16.183 9.961 21.513 1.00 83.31 292 ASP A N 1
ATOM 2424 C CA . ASP A 1 292 ? -17.442 9.303 21.171 1.00 83.31 292 ASP A CA 1
ATOM 2425 C C . ASP A 1 292 ? -18.456 10.259 20.529 1.00 83.31 292 ASP A C 1
ATOM 2427 O O . ASP A 1 292 ? -18.993 9.988 19.458 1.00 83.31 292 ASP A O 1
ATOM 2431 N N . GLU A 1 293 ? -18.613 11.444 21.122 1.00 79.75 293 GLU A N 1
ATOM 2432 C CA . GLU A 1 293 ? -19.510 12.506 20.650 1.00 79.75 293 GLU A CA 1
ATOM 2433 C C . GLU A 1 293 ? -19.129 13.060 19.266 1.00 79.75 293 GLU A C 1
ATOM 2435 O O . GLU A 1 293 ? -19.973 13.586 18.543 1.00 79.75 293 GLU A O 1
ATOM 2440 N N . GLN A 1 294 ? -17.850 12.986 18.881 1.00 80.38 294 GLN A N 1
ATOM 2441 C CA . GLN A 1 294 ? -17.356 13.507 17.600 1.00 80.38 294 GLN A CA 1
ATOM 2442 C C . GLN A 1 294 ? -17.285 12.431 16.508 1.00 80.38 294 GLN A C 1
ATOM 2444 O O . GLN A 1 294 ? -17.125 12.755 15.321 1.00 80.38 294 GLN A O 1
ATOM 2449 N N . ILE A 1 295 ? -17.405 11.156 16.883 1.00 80.69 295 ILE A N 1
ATOM 2450 C CA . ILE A 1 295 ? -17.473 10.029 15.958 1.00 80.69 295 ILE A CA 1
ATOM 2451 C C . ILE A 1 295 ? -18.937 9.865 15.543 1.00 80.69 295 ILE A C 1
ATOM 2453 O O . ILE A 1 295 ? -19.725 9.146 16.143 1.00 80.69 295 ILE A O 1
ATOM 2457 N N . SER A 1 296 ? -19.292 10.548 14.458 1.00 58.84 296 SER A N 1
ATOM 2458 C CA . SER A 1 296 ? -20.664 10.664 13.950 1.00 58.84 296 SER A CA 1
ATOM 2459 C C . SER A 1 296 ? -21.279 9.364 13.404 1.00 58.84 296 SER A C 1
ATOM 2461 O O . SER A 1 296 ? -22.444 9.367 13.027 1.00 58.84 296 SER A O 1
ATOM 2463 N N . TYR A 1 297 ? -20.522 8.261 13.327 1.00 58.62 297 TYR A N 1
ATOM 2464 C CA . TYR A 1 297 ? -21.027 6.969 12.856 1.00 58.62 297 TYR A CA 1
ATOM 2465 C C . TYR A 1 297 ? -20.314 5.797 13.544 1.00 58.62 297 TYR A C 1
ATOM 2467 O O . TYR A 1 297 ? -19.147 5.488 13.258 1.00 58.62 297 TYR A O 1
ATOM 2475 N N . LYS A 1 298 ? -21.033 5.133 14.453 1.00 63.09 298 LYS A N 1
ATOM 2476 C CA . LYS A 1 298 ? -20.619 3.869 15.066 1.00 63.09 298 LYS A CA 1
ATOM 2477 C C . LYS A 1 298 ? -21.108 2.735 14.180 1.00 63.09 298 LYS A C 1
ATOM 2479 O O . LYS A 1 298 ? -22.306 2.561 14.020 1.00 63.09 298 LYS A O 1
ATOM 2484 N N . GLU A 1 299 ? -20.182 1.965 13.624 1.00 70.31 299 GLU A N 1
ATOM 2485 C CA . GLU A 1 299 ? -20.515 0.658 13.056 1.00 70.31 299 GLU A CA 1
ATOM 2486 C C . GLU A 1 299 ? -20.638 -0.301 14.241 1.00 70.31 299 GLU A C 1
ATOM 2488 O O . GLU A 1 299 ? -19.603 -0.612 14.836 1.00 70.31 299 GLU A O 1
ATOM 2493 N N . PRO A 1 300 ? -21.851 -0.727 14.641 1.00 65.75 300 PRO A N 1
ATOM 2494 C CA . PRO A 1 300 ? -22.056 -1.413 15.920 1.00 65.75 300 PRO A CA 1
ATOM 2495 C C . PRO A 1 300 ? -21.216 -2.692 16.052 1.00 65.75 300 PRO A C 1
ATOM 2497 O O . PRO A 1 300 ? -20.790 -3.055 17.144 1.00 65.75 300 PRO A O 1
ATOM 2500 N N . GLU A 1 301 ? -20.906 -3.330 14.923 1.00 83.06 301 GLU A N 1
ATOM 2501 C CA . GLU A 1 301 ? -20.225 -4.624 14.853 1.00 83.06 301 GLU A CA 1
ATOM 2502 C C . GLU A 1 301 ? -18.726 -4.534 14.529 1.00 83.06 301 GLU A C 1
ATOM 2504 O O . GLU A 1 301 ? -18.054 -5.567 14.451 1.00 83.06 301 GLU A O 1
ATOM 2509 N N . ILE A 1 302 ? -18.166 -3.330 14.337 1.00 88.81 302 ILE A N 1
ATOM 2510 C CA . ILE A 1 302 ? -16.759 -3.191 13.918 1.00 88.81 302 ILE A CA 1
ATOM 2511 C C . ILE A 1 302 ? -15.803 -3.778 14.958 1.00 88.81 302 ILE A C 1
ATOM 2513 O O . ILE A 1 302 ? -14.837 -4.450 14.609 1.00 88.81 302 ILE A O 1
ATOM 2517 N N . TRP A 1 303 ? -16.109 -3.594 16.243 1.00 90.50 303 TRP A N 1
ATOM 2518 C CA . TRP A 1 303 ? -15.302 -4.124 17.337 1.00 90.50 303 TRP A CA 1
ATOM 2519 C C . TRP A 1 303 ? -15.373 -5.643 17.433 1.00 90.50 303 TRP A C 1
ATOM 2521 O O . TRP A 1 303 ? -14.339 -6.270 17.648 1.00 90.50 303 TRP A O 1
ATOM 2531 N N . GLY A 1 304 ? -16.553 -6.231 17.214 1.00 89.88 304 GLY A N 1
ATOM 2532 C CA . GLY A 1 304 ? -16.709 -7.684 17.126 1.00 89.88 304 GLY A CA 1
ATOM 2533 C C . GLY A 1 304 ? -15.870 -8.259 15.987 1.00 89.88 304 GLY A C 1
ATOM 2534 O O . GLY A 1 304 ? -15.079 -9.170 16.207 1.00 89.88 304 GLY A O 1
ATOM 2535 N N . ASN A 1 305 ? -15.942 -7.639 14.805 1.00 92.25 305 ASN A N 1
ATOM 2536 C CA . ASN A 1 305 ? -15.163 -8.043 13.634 1.00 92.25 305 ASN A CA 1
ATOM 2537 C C . ASN A 1 305 ? -13.644 -7.922 13.837 1.00 92.25 305 ASN A C 1
ATOM 2539 O O . ASN A 1 305 ? -12.898 -8.773 13.351 1.00 92.25 305 ASN A O 1
ATOM 2543 N N . ILE A 1 306 ? -13.179 -6.870 14.522 1.00 94.81 306 ILE A N 1
ATOM 2544 C CA . ILE A 1 306 ? -11.759 -6.680 14.849 1.00 94.81 306 ILE A CA 1
ATOM 2545 C C . ILE A 1 306 ? -11.302 -7.738 15.859 1.00 94.81 306 ILE A C 1
ATOM 2547 O O . ILE A 1 306 ? -10.268 -8.364 15.642 1.00 94.81 306 ILE A O 1
ATOM 2551 N N . MET A 1 307 ? -12.060 -7.947 16.939 1.00 92.06 307 MET A N 1
ATOM 2552 C CA . MET A 1 307 ? -11.710 -8.901 17.998 1.00 92.06 307 MET A CA 1
ATOM 2553 C C . MET A 1 307 ? -11.658 -10.339 17.474 1.00 92.06 307 MET A C 1
ATOM 2555 O O . MET A 1 307 ? -10.662 -11.018 17.697 1.00 92.06 307 MET A O 1
ATOM 2559 N N . ASP A 1 308 ? -12.680 -10.761 16.724 1.00 93.25 308 ASP A N 1
ATOM 2560 C CA . ASP A 1 308 ? -12.761 -12.083 16.087 1.00 93.25 308 ASP A CA 1
ATOM 2561 C C . ASP A 1 308 ? -11.541 -12.344 15.188 1.00 93.25 308 ASP A C 1
ATOM 2563 O O . ASP A 1 308 ? -10.858 -13.354 15.310 1.00 93.25 308 ASP A O 1
ATOM 2567 N N . ARG A 1 309 ? -11.178 -11.366 14.349 1.00 94.62 309 ARG A N 1
ATOM 2568 C CA . ARG A 1 309 ? -10.068 -11.493 13.391 1.00 94.62 309 ARG A CA 1
ATOM 2569 C C . ARG A 1 309 ? -8.677 -11.398 14.002 1.00 94.62 309 ARG A C 1
ATOM 2571 O O . ARG A 1 309 ? -7.734 -11.913 13.408 1.00 94.62 309 ARG A O 1
ATOM 2578 N N . LEU A 1 310 ? -8.517 -10.676 15.111 1.00 95.38 310 LEU A N 1
ATOM 2579 C CA . LEU A 1 310 ? -7.222 -10.463 15.767 1.00 95.38 310 LEU A CA 1
ATOM 2580 C C . LEU A 1 310 ? -6.949 -11.460 16.898 1.00 95.38 310 LEU A C 1
ATOM 2582 O O . LEU A 1 310 ? -5.854 -11.443 17.461 1.00 95.38 310 LEU A O 1
ATOM 2586 N N . GLN A 1 311 ? -7.901 -12.335 17.223 1.00 93.00 311 GLN A N 1
ATOM 2587 C CA . GLN A 1 311 ? -7.718 -13.359 18.244 1.00 93.00 311 GLN A CA 1
ATOM 2588 C C . GLN A 1 311 ? -6.543 -14.285 17.891 1.00 93.00 311 GLN A C 1
ATOM 2590 O O . GLN A 1 311 ? -6.546 -14.936 16.851 1.00 93.00 311 GLN A O 1
ATOM 2595 N N . GLY A 1 312 ? -5.538 -14.368 18.769 1.00 92.25 312 GLY A N 1
ATOM 2596 C CA . GLY A 1 312 ? -4.369 -15.230 18.569 1.00 92.25 312 GLY A CA 1
ATOM 2597 C C . GLY A 1 312 ? -3.276 -14.638 17.672 1.00 92.25 312 GLY A C 1
ATOM 2598 O O . GLY A 1 312 ? -2.321 -15.345 17.329 1.00 92.25 312 GLY A O 1
ATOM 2599 N N . ILE A 1 313 ? -3.381 -13.359 17.280 1.00 94.56 313 ILE A N 1
ATOM 2600 C CA . ILE A 1 313 ? -2.404 -12.701 16.398 1.00 94.56 313 ILE A CA 1
ATOM 2601 C C . ILE A 1 313 ? -0.978 -12.731 16.959 1.00 94.56 313 ILE A C 1
ATOM 2603 O O . ILE A 1 313 ? -0.019 -12.762 16.185 1.00 94.56 313 ILE A O 1
ATOM 2607 N N . GLU A 1 314 ? -0.805 -12.785 18.278 1.00 91.62 314 GLU A N 1
ATOM 2608 C CA . GLU A 1 314 ? 0.494 -12.904 18.939 1.00 91.62 314 GLU A CA 1
ATOM 2609 C C . GLU A 1 314 ? 1.288 -14.142 18.493 1.00 91.62 314 GLU A C 1
ATOM 2611 O O . GLU A 1 314 ? 2.517 -14.097 18.467 1.00 91.62 314 GLU A O 1
ATOM 2616 N N . ASN A 1 315 ? 0.596 -15.194 18.040 1.00 90.19 315 ASN A N 1
ATOM 2617 C CA . ASN A 1 315 ? 1.184 -16.444 17.555 1.00 90.19 315 ASN A CA 1
ATOM 2618 C C . ASN A 1 315 ? 1.355 -16.486 16.024 1.00 90.19 315 ASN A C 1
ATOM 2620 O O . ASN A 1 315 ? 1.753 -17.505 15.468 1.00 90.19 315 ASN A O 1
ATOM 2624 N N . SER A 1 316 ? 1.050 -15.394 15.314 1.00 89.12 316 SER A N 1
ATOM 2625 C CA . SER A 1 316 ? 1.014 -15.368 13.843 1.00 89.12 316 SER A CA 1
ATOM 2626 C C . SER A 1 316 ? 2.384 -15.396 13.158 1.00 89.12 316 SER A C 1
ATOM 2628 O O . SER A 1 316 ? 2.451 -15.635 11.956 1.00 89.12 316 SER A O 1
ATOM 2630 N N . GLY A 1 317 ? 3.473 -15.089 13.871 1.00 87.12 317 GLY A N 1
ATOM 2631 C CA . GLY A 1 317 ? 4.799 -14.893 13.268 1.00 87.12 317 GLY A CA 1
ATOM 2632 C C . GLY A 1 317 ? 4.915 -13.644 12.378 1.00 87.12 317 GLY A C 1
ATOM 2633 O O . GLY A 1 317 ? 5.956 -13.436 11.754 1.00 87.12 317 GLY A O 1
ATOM 2634 N N . MET A 1 318 ? 3.872 -12.803 12.323 1.00 90.69 318 MET A N 1
ATOM 2635 C CA . MET A 1 318 ? 3.856 -11.577 11.527 1.00 90.69 318 MET A CA 1
ATOM 2636 C C . MET A 1 318 ? 4.922 -10.594 12.016 1.00 90.69 318 MET A C 1
ATOM 2638 O O . MET A 1 318 ? 5.054 -10.338 13.219 1.00 90.69 318 MET A O 1
ATOM 2642 N N . LYS A 1 319 ? 5.672 -10.008 11.078 1.00 92.62 319 LYS A N 1
ATOM 2643 C CA . LYS A 1 319 ? 6.697 -9.016 11.419 1.00 92.62 319 LYS A CA 1
ATOM 2644 C C . LYS A 1 319 ? 6.071 -7.688 11.826 1.00 92.62 319 LYS A C 1
ATOM 2646 O O . LYS A 1 319 ? 4.973 -7.339 11.394 1.00 92.62 319 LYS A O 1
ATOM 2651 N N . GLY A 1 320 ? 6.793 -6.909 12.629 1.00 94.69 320 GLY A N 1
ATOM 2652 C CA . GLY A 1 320 ? 6.264 -5.646 13.138 1.00 94.69 320 GLY A CA 1
ATOM 2653 C C . GLY A 1 320 ? 5.935 -4.635 12.038 1.00 94.69 320 GLY A C 1
ATOM 2654 O O . GLY A 1 320 ? 4.962 -3.891 12.148 1.00 94.69 320 GLY A O 1
ATOM 2655 N N . GLU A 1 321 ? 6.712 -4.632 10.959 1.00 95.25 321 GLU A N 1
ATOM 2656 C CA . GLU A 1 321 ? 6.506 -3.779 9.790 1.00 95.25 321 GLU A CA 1
ATOM 2657 C C . GLU A 1 321 ? 5.251 -4.171 9.004 1.00 95.25 321 GLU A C 1
ATOM 2659 O O . GLU A 1 321 ? 4.582 -3.294 8.459 1.00 95.25 321 GLU A O 1
ATOM 2664 N N . GLU A 1 322 ? 4.908 -5.463 8.971 1.00 94.50 322 GLU A N 1
ATOM 2665 C CA . GLU A 1 322 ? 3.667 -5.957 8.367 1.00 94.50 322 GLU A CA 1
ATOM 2666 C C . GLU A 1 322 ? 2.453 -5.520 9.186 1.00 94.50 322 GLU A C 1
ATOM 2668 O O . GLU A 1 322 ? 1.496 -4.994 8.620 1.00 94.50 322 GLU A O 1
ATOM 2673 N N . VAL A 1 323 ? 2.518 -5.657 10.516 1.00 96.56 323 VAL A N 1
ATOM 2674 C CA . VAL A 1 323 ? 1.447 -5.213 11.421 1.00 96.56 323 VAL A CA 1
ATOM 2675 C C . VAL A 1 323 ? 1.111 -3.741 11.175 1.00 96.56 323 VAL A C 1
ATOM 2677 O O . VAL A 1 323 ? -0.045 -3.383 10.942 1.00 96.56 323 VAL A O 1
ATOM 2680 N N . VAL A 1 324 ? 2.140 -2.889 11.169 1.00 96.31 324 VAL A N 1
ATOM 2681 C CA . VAL A 1 324 ? 1.991 -1.453 10.906 1.00 96.31 324 VAL A CA 1
ATOM 2682 C C . VAL A 1 324 ? 1.457 -1.204 9.503 1.00 96.31 324 VAL A C 1
ATOM 2684 O O . VAL A 1 324 ? 0.545 -0.398 9.342 1.00 96.31 324 VAL A O 1
ATOM 2687 N N . PHE A 1 325 ? 1.974 -1.897 8.488 1.00 97.06 325 PHE A N 1
ATOM 2688 C CA . PHE A 1 325 ? 1.544 -1.711 7.106 1.00 97.06 325 PHE A CA 1
ATOM 2689 C C . PHE A 1 325 ? 0.031 -1.917 6.920 1.00 97.06 325 PHE A C 1
ATOM 2691 O O . PHE A 1 325 ? -0.626 -1.072 6.304 1.00 97.06 325 PHE A O 1
ATOM 2698 N N . TYR A 1 326 ? -0.553 -2.982 7.479 1.00 97.50 326 TYR A N 1
ATOM 2699 C CA . TYR A 1 326 ? -1.994 -3.232 7.330 1.00 97.50 326 TYR A CA 1
ATOM 2700 C C . TYR A 1 326 ? -2.850 -2.220 8.097 1.00 97.50 326 TYR A C 1
ATOM 2702 O O . TYR A 1 326 ? -3.868 -1.772 7.566 1.00 97.50 326 TYR A O 1
ATOM 2710 N N . ILE A 1 327 ? -2.402 -1.783 9.280 1.00 97.88 327 ILE A N 1
ATOM 2711 C CA . ILE A 1 327 ? -3.044 -0.688 10.025 1.00 97.88 327 ILE A CA 1
ATOM 2712 C C . ILE A 1 327 ? -3.018 0.604 9.199 1.00 97.88 327 ILE A C 1
ATOM 2714 O O . ILE A 1 327 ? -4.052 1.243 9.008 1.00 97.88 327 ILE A O 1
ATOM 2718 N N . LEU A 1 328 ? -1.855 0.978 8.656 1.00 96.62 328 LEU A N 1
ATOM 2719 C CA . LEU A 1 328 ? -1.708 2.174 7.824 1.00 96.62 328 LEU A CA 1
ATOM 2720 C C . LEU A 1 328 ? -2.566 2.101 6.562 1.00 96.62 328 LEU A C 1
ATOM 2722 O O . LEU A 1 328 ? -3.148 3.109 6.164 1.00 96.62 328 LEU A O 1
ATOM 2726 N N . THR A 1 329 ? -2.681 0.921 5.954 1.00 97.81 329 THR A N 1
ATOM 2727 C CA . THR A 1 329 ? -3.545 0.696 4.789 1.00 97.81 329 THR A CA 1
ATOM 2728 C C . THR A 1 329 ? -5.009 0.962 5.139 1.00 97.81 329 THR A C 1
ATOM 2730 O O . THR A 1 329 ? -5.678 1.689 4.408 1.00 97.81 329 THR A O 1
ATOM 2733 N N . GLY A 1 330 ? -5.484 0.471 6.289 1.00 97.69 330 GLY A N 1
ATOM 2734 C CA . GLY A 1 330 ? -6.831 0.756 6.791 1.00 97.69 330 GLY A CA 1
ATOM 2735 C C . GLY A 1 330 ? -7.071 2.240 7.072 1.00 97.69 330 GLY A C 1
ATOM 2736 O O . GLY A 1 330 ? -8.075 2.803 6.631 1.00 97.69 330 GLY A O 1
ATOM 2737 N N . ILE A 1 331 ? -6.112 2.906 7.730 1.00 95.69 331 ILE A N 1
ATOM 2738 C CA . ILE A 1 331 ? -6.175 4.354 7.997 1.00 95.69 331 ILE A CA 1
ATOM 2739 C C . ILE A 1 331 ? -6.297 5.137 6.686 1.00 95.69 331 ILE A C 1
ATOM 2741 O O . ILE A 1 331 ? -7.113 6.054 6.565 1.00 95.69 331 ILE A O 1
ATOM 2745 N N . SER A 1 332 ? -5.459 4.775 5.718 1.00 96.00 332 SER A N 1
ATOM 2746 C CA . SER A 1 332 ? -5.339 5.424 4.419 1.00 96.00 332 SER A CA 1
ATOM 2747 C C . SER A 1 332 ? -6.591 5.225 3.560 1.00 96.00 332 SER A C 1
ATOM 2749 O O . SER A 1 332 ? -7.116 6.193 3.010 1.00 96.00 332 SER A O 1
ATOM 2751 N N . TYR A 1 333 ? -7.127 4.001 3.513 1.00 97.31 333 TYR A N 1
ATOM 2752 C CA . TYR A 1 333 ? -8.328 3.676 2.746 1.00 97.31 333 TYR A CA 1
ATOM 2753 C C . TYR A 1 333 ? -9.593 4.329 3.318 1.00 97.31 333 TYR A C 1
ATOM 2755 O O . TYR A 1 333 ? -10.377 4.907 2.568 1.00 97.31 333 TYR A O 1
ATOM 2763 N N . ALA A 1 334 ? -9.772 4.325 4.643 1.00 94.81 334 ALA A N 1
ATOM 2764 C CA . ALA A 1 334 ? -10.880 5.045 5.275 1.00 94.81 334 ALA A CA 1
ATOM 2765 C C . ALA A 1 334 ? -10.805 6.559 4.998 1.00 94.81 334 ALA A C 1
ATOM 2767 O O . ALA A 1 334 ? -11.816 7.191 4.690 1.00 94.81 334 ALA A O 1
ATOM 2768 N N . GLY A 1 335 ? -9.593 7.128 5.017 1.00 93.31 335 GLY A N 1
ATOM 2769 C CA . GLY A 1 335 ? -9.358 8.513 4.610 1.00 93.31 335 GLY A CA 1
ATOM 2770 C C . GLY A 1 335 ? -9.737 8.769 3.148 1.00 93.31 335 GLY A C 1
ATOM 2771 O O . GLY A 1 335 ? -10.395 9.765 2.855 1.00 93.31 335 GLY A O 1
ATOM 2772 N N . TYR A 1 336 ? -9.373 7.856 2.244 1.00 95.31 336 TYR A N 1
ATOM 2773 C CA . TYR A 1 336 ? -9.778 7.891 0.837 1.00 95.31 336 TYR A CA 1
ATOM 2774 C C . TYR A 1 336 ? -11.307 7.892 0.675 1.00 95.31 336 TYR A C 1
ATOM 2776 O O . TYR A 1 336 ? -11.833 8.759 -0.024 1.00 95.31 336 TYR A O 1
ATOM 2784 N N . LEU A 1 337 ? -12.029 6.999 1.363 1.00 94.50 337 LEU A N 1
ATOM 2785 C CA . LEU A 1 337 ? -13.495 6.949 1.303 1.00 94.50 337 LEU A CA 1
ATOM 2786 C C . LEU A 1 337 ? -14.126 8.269 1.758 1.00 94.50 337 LEU A C 1
ATOM 2788 O O . LEU A 1 337 ? -15.007 8.795 1.078 1.00 94.50 337 LEU A O 1
ATOM 2792 N N . GLY A 1 338 ? -13.627 8.851 2.854 1.00 90.75 338 GLY A N 1
ATOM 2793 C CA . GLY A 1 338 ? -14.088 10.157 3.331 1.00 90.75 338 GLY A CA 1
ATOM 2794 C C . GLY A 1 338 ? -13.854 11.286 2.318 1.00 90.75 338 GLY A C 1
ATOM 2795 O O . GLY A 1 338 ? -14.716 12.149 2.138 1.00 90.75 338 GLY A O 1
ATOM 2796 N N . MET A 1 339 ? -12.719 11.272 1.607 1.00 91.50 339 MET A N 1
ATOM 2797 C CA . MET A 1 339 ? -12.432 12.244 0.545 1.00 91.50 339 MET A CA 1
ATOM 2798 C C . MET A 1 339 ? -13.359 12.074 -0.664 1.00 91.50 339 MET A C 1
ATOM 2800 O O . MET A 1 339 ? -13.845 13.075 -1.192 1.00 91.50 339 MET A O 1
ATOM 2804 N N . ILE A 1 340 ? -13.608 10.833 -1.096 1.00 92.88 340 ILE A N 1
ATOM 2805 C CA . ILE A 1 340 ? -14.515 10.532 -2.212 1.00 92.88 340 ILE A CA 1
ATOM 2806 C C . ILE A 1 340 ? -15.937 10.978 -1.887 1.00 92.88 340 ILE A C 1
ATOM 2808 O O . ILE A 1 340 ? -16.539 11.680 -2.696 1.00 92.88 340 ILE A O 1
ATOM 2812 N N . HIS A 1 341 ? -16.445 10.632 -0.702 1.00 90.00 341 HIS A N 1
ATOM 2813 C CA . HIS A 1 341 ? -17.781 11.028 -0.262 1.00 90.00 341 HIS A CA 1
ATOM 2814 C C . HIS A 1 341 ? -17.942 12.551 -0.293 1.00 90.00 341 HIS A C 1
ATOM 2816 O O . HIS A 1 341 ? -18.815 13.072 -0.980 1.00 90.00 341 HIS A O 1
ATOM 2822 N N . SER A 1 342 ? -17.003 13.277 0.326 1.00 87.62 342 SER A N 1
ATOM 2823 C CA . SER A 1 342 ? -17.032 14.743 0.355 1.00 87.62 342 SER A CA 1
ATOM 2824 C C . SER A 1 342 ? -16.947 15.382 -1.037 1.00 87.62 342 SER A C 1
ATOM 2826 O O . SER A 1 342 ? -17.504 16.456 -1.261 1.00 87.62 342 SER A O 1
ATOM 2828 N N . LYS A 1 343 ? -16.231 14.763 -1.985 1.00 87.25 343 LYS A N 1
ATOM 2829 C CA . LYS A 1 343 ? -16.156 15.250 -3.370 1.00 87.25 343 LYS A CA 1
ATOM 2830 C C . LYS A 1 343 ? -17.441 14.997 -4.150 1.00 87.25 343 LYS A C 1
ATOM 2832 O O . LYS A 1 343 ? -17.825 15.879 -4.911 1.00 87.25 343 LYS A O 1
ATOM 2837 N N . LYS A 1 344 ? -18.091 13.847 -3.952 1.00 86.25 344 LYS A N 1
ATOM 2838 C CA . LYS A 1 344 ? -19.373 13.517 -4.592 1.00 86.25 344 LYS A CA 1
ATOM 2839 C C . LYS A 1 344 ? -20.493 14.429 -4.078 1.00 86.25 344 LYS A C 1
ATOM 2841 O O . LYS A 1 344 ? -21.124 15.098 -4.884 1.00 86.25 344 LYS A O 1
ATOM 2846 N N . GLU A 1 345 ? -20.593 14.632 -2.763 1.00 81.94 345 GLU A N 1
ATOM 2847 C CA . GLU A 1 345 ? -21.563 15.567 -2.157 1.00 81.94 345 GLU A CA 1
ATOM 2848 C C . GLU A 1 345 ? -21.393 17.027 -2.617 1.00 81.94 345 GLU A C 1
ATOM 2850 O O . GLU A 1 345 ? -22.353 17.792 -2.656 1.00 81.94 345 GLU A O 1
ATOM 2855 N N . LYS A 1 346 ? -20.161 17.449 -2.938 1.00 75.00 346 LYS A N 1
ATOM 2856 C CA . LYS A 1 346 ? -19.872 18.796 -3.462 1.00 75.00 346 LYS A CA 1
ATOM 2857 C C . LYS A 1 346 ? -20.108 18.941 -4.963 1.00 75.00 346 LYS A C 1
ATOM 2859 O O . LYS A 1 346 ? -20.136 20.070 -5.426 1.00 75.00 346 LYS A O 1
ATOM 2864 N N . GLY A 1 347 ? -20.171 17.840 -5.710 1.00 61.38 347 GLY A N 1
ATOM 2865 C CA . GLY A 1 347 ? -20.500 17.850 -7.137 1.00 61.38 347 GLY A CA 1
ATOM 2866 C C . GLY A 1 347 ? -22.004 17.772 -7.408 1.00 61.38 347 GLY A C 1
ATOM 2867 O O . GLY A 1 347 ? -22.428 18.081 -8.514 1.00 61.38 347 GLY A O 1
ATOM 2868 N N . GLU A 1 348 ? -22.792 17.359 -6.411 1.00 50.75 348 GLU A N 1
ATOM 2869 C CA . GLU A 1 348 ? -24.263 17.306 -6.448 1.00 50.75 348 GLU A CA 1
ATOM 2870 C C . GLU A 1 348 ? -24.938 18.609 -5.967 1.00 50.75 348 GLU A C 1
ATOM 2872 O O . GLU A 1 348 ? -26.151 18.757 -6.106 1.00 50.75 348 GLU A O 1
ATOM 2877 N N . LYS A 1 349 ? -24.163 19.552 -5.416 1.00 40.44 349 LYS A N 1
ATOM 2878 C CA . LYS A 1 349 ? -24.577 20.932 -5.111 1.00 40.44 349 LYS A CA 1
ATOM 2879 C C . LYS A 1 349 ? -24.060 21.877 -6.179 1.00 40.44 349 LYS A C 1
ATOM 2881 O O . LYS A 1 349 ? -24.795 22.838 -6.491 1.00 40.44 349 LYS A O 1
#

Radius of gyration: 22.3 Å; Cα contacts (8 Å, |Δi|>4): 398; chains: 1; bounding box: 62×58×65 Å

Secondary structure (DSSP, 8-state):
----HHHHHHHHHTHHHHHHH---S-THHHHHHHHHHHHHSS-SS-EEEEEEEEEETTEEEEEEEEEEEEHHHHHHHHHHHHHHHHHTTGGGGT---SHHHHHHHHS--TTTS-HHHHHHH-HHHHHHHHHHHHHT---BHHHHHHHHHHHHHHHHHHS---TTHHHHHHHHHHHHHHHSPPBT----B---SS----HHHHHHHHHTHHHHTTBHHHHHHHHHHHHHHHHHHHHHHHHHHHHTT----TT----------HHHHHS-TT---GGGHHHHHHHHHHHHHHTGGG-----TTHHHHHHHHHTTGGGS---HHHHHHHHHHHHHHHHHHHHHHHHHHHH--

Mean predicted aligned error: 9.12 Å

Sequence (349 aa):
PCFEEEEQQFERKYKNIFKLLKANKSYKEDVDEIESLVKKSEKKDFAFSLLFFDKQKNAFDILKLISNIEYKKLVKKLEHFDDFRKAYDLALLNQSFTLNDVRYNFFPSESSHNAEDIRKLYRKDILNFLEAFLHGYSISYTDMIRRFTDIYNRRFHRDNSDILAPFKAALFFSILNKVKPLKGMAMKGGNAVTEVQNEAFRKFFETHEAIYKENYYRQGLFLLGTVINKIVVAQQKKASQKNEGGEGDENKKGKPKKATSTFLKKLNYSGIPAHRVSNLLAEVKNYTEIYDEQISYKEPEIWGNIMDRLQGIENSGMKGEEVVFYILTGISYAGYLGMIHSKKEKGEK

Foldseek 3Di:
DDDDVVVVVVCVLVVVVCVQLVPQDQCVVVLVVVVVVCVVDPDVKDFAKDWRWDDDPPDIGTLDIQGGQTPVLVSVLSVLQVVVCVVLVVVLVSHGQHSNLVCQQQHDDVLQDDPVCNVPPDPNPVVVVVSCSRVLNAAAPVNSLLSRLNRQVRNVVRDPGPLQSLQSSLSVQLSSVVSPNHPPQDAQAADFPDDDPDPLLVVVCVSSVSRRPNHLQLSLLLLLLLLVLLLQVLQQVVVVVVVVPDPDDPPPPDDPDRRGRPSVVPDDSNFDQLVCVVVVLVVSVVSCVVSVVSSPDDPPCSNVSNCRSSVPSNVRPDTRSSSNSSSSSSNSVSVSVVSVVVSVVVVVD

Solvent-accessible surface area (backbone atoms only — not comparable to full-atom values): 19538 Å² total; per-residue (Å²): 134,85,75,59,72,63,62,52,45,52,48,62,68,41,39,69,61,45,53,65,25,63,44,73,64,72,56,60,63,63,48,52,53,51,50,53,52,42,72,72,38,96,51,94,75,58,64,47,65,49,79,42,63,47,80,51,100,90,47,78,46,77,73,46,75,48,66,75,40,46,47,72,62,48,48,58,61,51,48,52,36,49,50,51,35,59,78,64,49,27,67,84,71,75,46,73,63,40,62,32,54,50,44,69,44,54,42,82,41,79,70,42,39,55,74,69,57,51,66,76,70,41,70,65,56,54,54,49,49,50,44,26,64,67,72,45,45,75,47,52,40,62,59,50,43,45,38,24,32,54,39,49,40,39,15,48,75,72,46,86,48,70,66,51,48,43,32,52,48,55,53,49,53,47,49,44,40,74,68,32,65,46,41,83,58,90,55,80,28,66,56,66,91,68,78,76,80,53,62,71,60,44,53,49,39,63,76,35,31,92,73,35,58,69,10,28,37,51,46,14,33,19,52,50,12,33,54,50,32,48,47,39,52,27,49,32,52,58,53,53,59,64,63,74,74,60,92,80,72,95,83,66,92,62,77,81,77,77,64,75,39,69,66,69,72,67,54,57,52,90,34,40,51,38,72,49,48,64,60,50,51,53,50,53,51,54,48,46,64,76,40,43,92,57,45,87,74,79,64,90,56,54,63,58,47,27,50,47,11,42,55,69,41,57,75,62,80,57,50,21,33,53,49,37,47,31,21,44,23,16,26,15,44,47,47,49,51,55,52,51,51,57,51,52,62,60,71,77,104

pLDDT: mean 80.35, std 16.38, range [26.61, 97.94]